Protein AF-A0A8S3XV99-F1 (afdb_monomer_lite)

Foldseek 3Di:
DDDDDDPDDPDDPPDPDPPDPFDDCVVCVVPVQWDHDPDRQWIAGNPVRDIDGPDDWVLVQQVPDVPLVVLLVVLCVVVVHDDDHQFTDDVVPNLSVLVNLVSCVSSVRSSLVSQVVCPPVRHDPVVCVLNVVPNPPVVCPPAGDLSVLVSQLVNVVSVLVVVLVVQQLDPQNFLLCLLVSLVCSLVVLVVCLVVLPSDDNNVVNVVVVPDDPVSVVVVSVVSSVVSVVVNVVSVVPDPNPDDPSPLSNCLQPVVHHRDPVSVQVLCCVQPPPDHQDPLQVVLSVLCVVCVVVADDGRCSSVVSDVVVDDRPSVVVSVVSRRPDRSDCSVVVVLVVLLCCQCDPVDDRDDPVVSVVVSVVVVD

Radius of gyration: 28.08 Å; chains: 1; bounding box: 73×59×82 Å

pLDDT: mean 81.97, std 16.23, range [26.53, 98.25]

Sequence (363 aa):
MEEEEAFTSSATPLKKIRRMCHYNKDWENKYSWITKANVDTRAYCKICRNEFAVAEDLKGEFFHAAKKRQDLKVCFEFYESKFKEVLRHVPTRWLSLFKALDRVLSSWGPLKKYFLELGVNNCSPAIWAIIKDQKDNPTTETNPTYTELYLYFTHNFMASFQEVLLLLENNDTLAFSLHNIMTQFRDTIVKKNYDEHFGMKVRMSMNKKYLSDEETQEFKKLALIAYQRAVAYLEKWFQFENSVFRSFSCLDLERGLPTLDQLIELWTLTRSNDTPPEALYSELAIFSSVYQSLEGKSVDMWCSFFSKESAPNLLKLVQHVCSIPVSNAFVERIFNVMGNIWTNERNRLGLETVKSELCVFLT

Secondary structure (DSSP, 8-state):
-----------PPP----------THHHHH-TTEEE-SSTTEEEETTT--EEESS--HHHHHHS-HHHHHHHHHHHHHTT----PPPPP-TTSTTHHHHHHHHHHHTHHHHHHHHHHH-TTTS-HHHHHHHGGGSS-GGGGSS--HHHHHHHHHHHHHHHHHHHHHHHHSTT--HHHHHHHHHHHHHHHHHHHHTT---HHHHHHHHTT-S-HHHHHHHHHHHHHHHHHHHHHHHHHS-SSS-HHHHHGGG-GGG-PPPHHHHHHHHHHHHTTPPPPTHHHHHHHHHHHHGGG--SSTHHHHHHHHHHS--HHHHHHHHHHHTS-SSTHHHHHHHHHHHHHHSTTS----HHHHHHHHHHHH-

Structure (mmCIF, N/CA/C/O backbone):
data_AF-A0A8S3XV99-F1
#
_entry.id   AF-A0A8S3XV99-F1
#
loop_
_atom_site.group_PDB
_atom_site.id
_atom_site.type_symbol
_atom_site.label_atom_id
_atom_site.label_alt_id
_atom_site.label_comp_id
_atom_site.label_asym_id
_atom_site.label_entity_id
_atom_site.label_seq_id
_atom_site.pdbx_PDB_ins_code
_atom_site.Cartn_x
_atom_site.Cartn_y
_atom_site.Cartn_z
_atom_site.occupancy
_atom_site.B_iso_or_equiv
_atom_site.auth_seq_id
_atom_site.auth_comp_id
_atom_site.auth_asym_id
_atom_site.auth_atom_id
_atom_site.pdbx_PDB_model_num
ATOM 1 N N . MET A 1 1 ? 42.989 -33.209 -6.702 1.00 33.56 1 MET A N 1
ATOM 2 C CA . MET A 1 1 ? 42.866 -34.097 -5.533 1.00 33.56 1 MET A CA 1
ATOM 3 C C . MET A 1 1 ? 43.314 -33.268 -4.347 1.00 33.56 1 MET A C 1
ATOM 5 O O . MET A 1 1 ? 44.462 -33.337 -3.947 1.00 33.56 1 MET A O 1
ATOM 9 N N . GLU A 1 2 ? 42.420 -32.387 -3.922 1.00 26.53 2 GLU A N 1
ATOM 10 C CA . GLU A 1 2 ? 42.515 -31.570 -2.716 1.00 26.53 2 GLU A CA 1
ATOM 11 C C . GLU A 1 2 ? 41.119 -31.662 -2.102 1.00 26.53 2 GLU A C 1
ATOM 13 O O . GLU A 1 2 ? 40.117 -31.529 -2.808 1.00 26.53 2 GLU A O 1
ATOM 18 N N . GLU A 1 3 ? 41.090 -32.086 -0.846 1.00 27.81 3 GLU A N 1
ATOM 19 C CA . GLU A 1 3 ? 39.912 -32.499 -0.095 1.00 27.81 3 GLU A CA 1
ATOM 20 C C . GLU A 1 3 ? 39.098 -31.268 0.327 1.00 27.81 3 GLU A C 1
ATOM 22 O O . GLU A 1 3 ? 39.598 -30.395 1.033 1.00 27.81 3 GLU A O 1
ATOM 27 N N . GLU A 1 4 ? 37.832 -31.201 -0.090 1.00 27.67 4 GLU A N 1
ATOM 28 C CA . GLU A 1 4 ? 36.844 -30.320 0.535 1.00 27.67 4 GLU A CA 1
ATOM 29 C C . GLU A 1 4 ? 36.418 -30.936 1.874 1.00 27.67 4 GLU A C 1
ATOM 31 O O . GLU A 1 4 ? 35.730 -31.960 1.923 1.00 27.67 4 GLU A O 1
ATOM 36 N N . GLU A 1 5 ? 36.827 -30.304 2.974 1.00 28.02 5 GLU A N 1
ATOM 37 C CA . GLU A 1 5 ? 36.322 -30.608 4.310 1.00 28.02 5 GLU A CA 1
ATOM 38 C C . GLU A 1 5 ? 34.813 -30.331 4.381 1.00 28.02 5 GLU A C 1
ATOM 40 O O . GLU A 1 5 ? 34.337 -29.194 4.319 1.00 28.02 5 GLU A O 1
ATOM 45 N N . ALA A 1 6 ? 34.044 -31.406 4.539 1.00 28.41 6 ALA A N 1
ATOM 46 C CA . ALA A 1 6 ? 32.612 -31.365 4.766 1.00 28.41 6 ALA A CA 1
ATOM 47 C C . ALA A 1 6 ? 32.293 -30.674 6.103 1.00 28.41 6 ALA A C 1
ATOM 49 O O . ALA A 1 6 ? 32.513 -31.222 7.184 1.00 28.41 6 ALA A O 1
ATOM 50 N N . PHE A 1 7 ? 31.698 -29.482 6.035 1.00 26.94 7 PHE A N 1
ATOM 51 C CA . PHE A 1 7 ? 31.153 -28.791 7.200 1.00 26.94 7 PHE A CA 1
ATOM 52 C C . PHE A 1 7 ? 29.866 -29.492 7.672 1.00 26.94 7 PHE A C 1
ATOM 54 O O . PHE A 1 7 ? 28.747 -29.133 7.299 1.00 26.94 7 PHE A O 1
ATOM 61 N N . THR A 1 8 ? 30.007 -30.531 8.495 1.00 31.20 8 THR A N 1
ATOM 62 C CA . THR A 1 8 ? 28.882 -31.206 9.152 1.00 31.20 8 THR A CA 1
ATOM 63 C C . THR A 1 8 ? 28.355 -30.354 10.307 1.00 31.20 8 THR A C 1
ATOM 65 O O . THR A 1 8 ? 28.795 -30.485 11.446 1.00 31.20 8 THR A O 1
ATOM 68 N N . SER A 1 9 ? 27.374 -29.492 10.035 1.00 32.91 9 SER A N 1
ATOM 69 C CA . SER A 1 9 ? 26.542 -28.874 11.075 1.00 32.91 9 SER A CA 1
ATOM 70 C C . SER A 1 9 ? 25.168 -29.541 11.088 1.00 32.91 9 SER A C 1
ATOM 72 O O . SER A 1 9 ? 24.242 -29.138 10.388 1.00 32.91 9 SER A O 1
ATOM 74 N N . SER A 1 10 ? 25.025 -30.597 11.892 1.00 34.50 10 SER A N 1
ATOM 75 C CA . SER A 1 10 ? 23.760 -31.304 12.137 1.00 34.50 10 SER A CA 1
ATOM 76 C C . SER A 1 10 ? 22.898 -30.617 13.209 1.00 34.50 10 SER A C 1
ATOM 78 O O . SER A 1 10 ? 22.253 -31.280 14.027 1.00 34.50 10 SER A O 1
ATOM 80 N N . ALA A 1 11 ? 22.893 -29.284 13.260 1.00 36.62 11 ALA A N 1
ATOM 81 C CA . ALA A 1 11 ? 22.068 -28.550 14.210 1.00 36.62 11 ALA A CA 1
ATOM 82 C C . ALA A 1 11 ? 20.653 -28.365 13.642 1.00 36.62 11 ALA A C 1
ATOM 84 O O . ALA A 1 11 ? 20.416 -27.580 12.725 1.00 36.62 11 ALA A O 1
ATOM 85 N N . THR A 1 12 ? 19.693 -29.098 14.211 1.00 34.31 12 THR A N 1
ATOM 86 C CA . THR A 1 12 ? 18.258 -28.905 13.953 1.00 34.31 12 THR A CA 1
ATOM 87 C C . THR A 1 12 ? 17.898 -27.426 14.168 1.00 34.31 12 THR A C 1
ATOM 89 O O . THR A 1 12 ? 18.229 -26.892 15.231 1.00 34.31 12 THR A O 1
ATOM 92 N N . PRO A 1 13 ? 17.187 -26.747 13.246 1.00 34.22 13 PRO A N 1
ATOM 93 C CA . PRO A 1 13 ? 16.705 -25.399 13.506 1.00 34.22 13 PRO A CA 1
ATOM 94 C C . PRO A 1 13 ? 15.767 -25.442 14.713 1.00 34.22 13 PRO A C 1
ATOM 96 O O . PRO A 1 13 ? 14.750 -26.142 14.702 1.00 34.22 13 PRO A O 1
ATOM 99 N N . LEU A 1 14 ? 16.118 -24.713 15.774 1.00 37.78 14 LEU A N 1
ATOM 100 C CA . LEU A 1 14 ? 15.266 -24.554 16.949 1.00 37.78 14 LEU A CA 1
ATOM 101 C C . LEU A 1 14 ? 13.867 -24.125 16.486 1.00 37.78 14 LEU A C 1
ATOM 103 O O . LEU A 1 14 ? 13.728 -23.144 15.749 1.00 37.78 14 LEU A O 1
ATOM 107 N N . LYS A 1 15 ? 12.826 -24.859 16.918 1.00 34.28 15 LYS A N 1
ATOM 108 C CA . LYS A 1 15 ? 11.419 -24.455 16.745 1.00 34.28 15 LYS A CA 1
ATOM 109 C C . LYS A 1 15 ? 11.329 -22.962 17.048 1.00 34.28 15 LYS A C 1
ATOM 111 O O . LYS A 1 15 ? 11.686 -22.557 18.152 1.00 34.28 15 LYS A O 1
ATOM 116 N N . LYS A 1 16 ? 10.846 -22.150 16.098 1.00 35.31 16 LYS A N 1
ATOM 117 C CA . LYS A 1 16 ? 10.556 -20.730 16.344 1.00 35.31 16 LYS A CA 1
ATOM 118 C C . LYS A 1 16 ? 9.609 -20.648 17.540 1.00 35.31 16 LYS A C 1
ATOM 120 O O . LYS A 1 16 ? 8.410 -20.897 17.413 1.00 35.31 16 LYS A O 1
ATOM 125 N N . ILE A 1 17 ? 10.163 -20.326 18.707 1.00 36.28 17 ILE A N 1
ATOM 126 C CA . ILE A 1 17 ? 9.400 -20.060 19.919 1.00 36.28 17 ILE A CA 1
ATOM 127 C C . ILE A 1 17 ? 8.530 -18.852 19.582 1.00 36.28 17 ILE A C 1
ATOM 129 O O . ILE A 1 17 ? 9.037 -17.761 19.309 1.00 36.28 17 ILE A O 1
ATOM 133 N N . ARG A 1 18 ? 7.209 -19.055 19.525 1.00 38.19 18 ARG A N 1
ATOM 134 C CA . ARG A 1 18 ? 6.248 -17.951 19.461 1.00 38.19 18 ARG A CA 1
ATOM 135 C C . ARG A 1 18 ? 6.584 -17.032 20.632 1.00 38.19 18 ARG A C 1
ATOM 137 O O . ARG A 1 18 ? 6.417 -17.445 21.774 1.00 38.19 18 ARG A O 1
ATOM 144 N N . ARG A 1 19 ? 7.052 -15.808 20.363 1.00 40.88 19 ARG A N 1
ATOM 145 C CA . ARG A 1 19 ? 7.155 -14.775 21.401 1.00 40.88 19 ARG A CA 1
ATOM 146 C C . ARG A 1 19 ? 5.739 -14.508 21.900 1.00 40.88 19 ARG A C 1
ATOM 148 O O . ARG A 1 19 ? 4.959 -13.840 21.223 1.00 40.88 19 ARG A O 1
ATOM 155 N N . MET A 1 20 ? 5.379 -15.106 23.028 1.00 42.06 20 MET A N 1
ATOM 156 C CA . MET A 1 20 ? 4.191 -14.704 23.762 1.00 42.06 20 MET A CA 1
ATOM 157 C C . MET A 1 20 ? 4.543 -13.427 24.526 1.00 42.06 20 MET A C 1
ATOM 159 O O . MET A 1 20 ? 5.691 -13.228 24.922 1.00 42.06 20 MET A O 1
ATOM 163 N N . CYS A 1 21 ? 3.583 -12.521 24.689 1.00 52.34 21 CYS A N 1
ATOM 164 C CA . CYS A 1 21 ? 3.749 -11.396 25.601 1.00 52.34 21 CYS A CA 1
ATOM 165 C C . CYS A 1 21 ? 3.750 -11.973 27.020 1.00 52.34 21 CYS A C 1
ATOM 167 O O . CYS A 1 21 ? 2.693 -12.289 27.562 1.00 52.34 21 CYS A O 1
ATOM 169 N N . HIS A 1 22 ? 4.943 -12.208 27.558 1.00 64.88 22 HIS A N 1
ATOM 170 C CA . HIS A 1 22 ? 5.129 -12.710 28.909 1.00 64.88 22 HIS A CA 1
ATOM 171 C C . HIS A 1 22 ? 5.085 -11.552 29.906 1.00 64.88 22 HIS A C 1
ATOM 173 O O . HIS A 1 22 ? 5.454 -10.423 29.580 1.00 64.88 22 HIS A O 1
ATOM 179 N N . TYR A 1 23 ? 4.656 -11.849 31.127 1.00 70.94 23 TYR A N 1
ATOM 180 C CA . TYR A 1 23 ? 4.794 -10.978 32.279 1.00 70.94 23 TYR A CA 1
ATOM 181 C C . TYR A 1 23 ? 6.246 -10.503 32.389 1.00 70.94 23 TYR A C 1
ATOM 183 O O . TYR A 1 23 ? 7.161 -11.319 32.543 1.00 70.94 23 TYR A O 1
ATOM 191 N N . ASN A 1 24 ? 6.462 -9.190 32.288 1.00 75.06 24 ASN A N 1
ATOM 192 C CA . ASN A 1 24 ? 7.787 -8.617 32.459 1.00 75.06 24 ASN A CA 1
ATOM 193 C C . ASN A 1 24 ? 8.083 -8.485 33.960 1.00 75.06 24 ASN A C 1
ATOM 195 O O . ASN A 1 24 ? 7.430 -7.708 34.651 1.00 75.06 24 ASN A O 1
ATOM 199 N N . LYS A 1 25 ? 9.086 -9.218 34.459 1.00 79.50 25 LYS A N 1
ATOM 200 C CA . LYS A 1 25 ? 9.512 -9.143 35.866 1.00 79.50 25 LYS A CA 1
ATOM 201 C C . LYS A 1 25 ? 9.951 -7.740 36.285 1.00 79.50 25 LYS A C 1
ATOM 203 O O . LYS A 1 25 ? 9.764 -7.389 37.444 1.00 79.50 25 LYS A O 1
ATOM 208 N N . ASP A 1 26 ? 10.431 -6.911 35.359 1.00 79.69 26 ASP A N 1
ATOM 209 C CA . ASP A 1 26 ? 10.807 -5.522 35.650 1.00 79.69 26 ASP A CA 1
ATOM 210 C C . ASP A 1 26 ? 9.615 -4.679 36.127 1.00 79.69 26 ASP A C 1
ATOM 212 O O . ASP A 1 26 ? 9.788 -3.632 36.753 1.00 79.69 26 ASP A O 1
ATOM 216 N N . TRP A 1 27 ? 8.383 -5.131 35.875 1.00 77.50 27 TRP A N 1
ATOM 217 C CA . TRP A 1 27 ? 7.184 -4.494 36.407 1.00 77.50 27 TRP A CA 1
ATOM 218 C C . TRP A 1 27 ? 7.081 -4.598 37.920 1.00 77.50 27 TRP A C 1
ATOM 220 O O . TRP A 1 27 ? 6.517 -3.696 38.522 1.00 77.50 27 TRP A O 1
ATOM 230 N N . GLU A 1 28 ? 7.664 -5.619 38.546 1.00 84.25 28 GLU A N 1
ATOM 231 C CA . GLU A 1 28 ? 7.686 -5.731 40.008 1.00 84.25 28 GLU A CA 1
ATOM 232 C C . GLU A 1 28 ? 8.562 -4.641 40.642 1.00 84.25 28 GLU A C 1
ATOM 234 O O . GLU A 1 28 ? 8.256 -4.164 41.733 1.00 84.25 28 GLU A O 1
ATOM 239 N N . ASN A 1 29 ? 9.588 -4.174 39.919 1.00 82.19 29 ASN A N 1
ATOM 240 C CA . ASN A 1 29 ? 10.442 -3.065 40.353 1.00 82.19 29 ASN A CA 1
ATOM 241 C C . ASN A 1 29 ? 9.728 -1.711 40.243 1.00 82.19 29 ASN A C 1
ATOM 243 O O . ASN A 1 29 ? 10.000 -0.795 41.014 1.00 82.19 29 ASN A O 1
ATOM 247 N N . LYS A 1 30 ? 8.816 -1.574 39.274 1.00 79.88 30 LYS A N 1
ATOM 248 C CA . LYS A 1 30 ? 8.085 -0.327 39.002 1.00 79.88 30 LYS A CA 1
ATOM 249 C C . LYS A 1 30 ? 6.732 -0.254 39.720 1.00 79.88 30 LYS A C 1
ATOM 251 O O . LYS A 1 30 ? 6.252 0.837 40.018 1.00 79.88 30 LYS A O 1
ATOM 256 N N . TYR A 1 31 ? 6.119 -1.403 39.996 1.00 75.75 31 TYR A N 1
ATOM 257 C CA . TYR A 1 31 ? 4.771 -1.543 40.536 1.00 75.75 31 TYR A CA 1
ATOM 258 C C . TYR A 1 31 ? 4.748 -2.625 41.624 1.00 75.75 31 TYR A C 1
ATOM 260 O O . TYR A 1 31 ? 4.527 -3.808 41.363 1.00 75.75 31 TYR A O 1
ATOM 268 N N . SER A 1 32 ? 4.923 -2.208 42.880 1.00 84.38 32 SER A N 1
ATOM 269 C CA . SER A 1 32 ? 4.995 -3.109 44.045 1.00 84.38 32 SER A CA 1
ATOM 270 C C . SER A 1 32 ? 3.735 -3.963 44.262 1.00 84.38 32 SER A C 1
ATOM 272 O O . SER A 1 32 ? 3.800 -5.040 44.867 1.00 84.38 32 SER A O 1
ATOM 274 N N . TRP A 1 33 ? 2.594 -3.504 43.743 1.00 80.69 33 TRP A N 1
ATOM 275 C CA . TRP A 1 33 ? 1.281 -4.136 43.854 1.00 80.69 33 TRP A CA 1
ATOM 276 C C . TRP A 1 33 ? 1.035 -5.269 42.850 1.00 80.69 33 TRP A C 1
ATOM 278 O O . TRP A 1 33 ? -0.000 -5.929 42.942 1.00 80.69 33 TRP A O 1
ATOM 288 N N . ILE A 1 34 ? 1.964 -5.531 41.928 1.00 85.62 34 ILE A N 1
ATOM 289 C CA . ILE A 1 34 ? 1.845 -6.593 40.923 1.00 85.62 34 ILE A CA 1
ATOM 290 C C . ILE A 1 34 ? 2.840 -7.718 41.232 1.00 85.62 34 ILE A C 1
ATOM 292 O O . ILE A 1 34 ? 3.916 -7.490 41.788 1.00 85.62 34 ILE A O 1
ATOM 296 N N . THR A 1 35 ? 2.477 -8.952 40.903 1.00 88.38 35 THR A N 1
ATOM 297 C CA . THR A 1 35 ? 3.424 -10.060 40.735 1.00 88.38 35 THR A CA 1
ATOM 298 C C . THR A 1 35 ? 3.004 -10.953 39.575 1.00 88.38 35 THR A C 1
ATOM 300 O O . THR A 1 35 ? 1.895 -10.831 39.058 1.00 88.38 35 THR A O 1
ATOM 303 N N . LYS A 1 36 ? 3.884 -11.840 39.127 1.00 83.88 36 LYS A N 1
ATOM 304 C CA . LYS A 1 36 ? 3.562 -12.830 38.102 1.00 83.88 36 LYS A CA 1
ATOM 305 C C . LYS A 1 36 ? 2.477 -13.803 38.597 1.00 83.88 36 LYS A C 1
ATOM 307 O O . LYS A 1 36 ? 2.571 -14.313 39.709 1.00 83.88 36 LYS A O 1
ATOM 312 N N . ALA A 1 37 ? 1.468 -14.082 37.771 1.00 82.00 37 ALA A N 1
ATOM 313 C CA . ALA A 1 37 ? 0.491 -15.140 38.051 1.00 82.00 37 ALA A CA 1
ATOM 314 C C . ALA A 1 37 ? 1.038 -16.531 37.660 1.00 82.00 37 ALA A C 1
ATOM 316 O O . ALA A 1 37 ? 2.107 -16.644 37.060 1.00 82.00 37 ALA A O 1
ATOM 317 N N . ASN A 1 38 ? 0.286 -17.602 37.942 1.00 74.62 38 ASN A N 1
ATOM 318 C CA . ASN A 1 38 ? 0.694 -18.975 37.595 1.00 74.62 38 ASN A CA 1
ATOM 319 C C . ASN A 1 38 ? 0.912 -19.190 36.086 1.00 74.62 38 ASN A C 1
ATOM 321 O O . ASN A 1 38 ? 1.645 -20.092 35.686 1.00 74.62 38 ASN A O 1
ATOM 325 N N . VAL A 1 39 ? 0.285 -18.363 35.245 1.00 72.62 39 VAL A N 1
ATOM 326 C CA . VAL A 1 39 ? 0.446 -18.392 33.790 1.00 72.62 39 VAL A CA 1
ATOM 327 C C . VAL A 1 39 ? 1.332 -17.232 33.357 1.00 72.62 39 VAL A C 1
ATOM 329 O O . VAL A 1 39 ? 1.061 -16.080 33.690 1.00 72.62 39 VAL A O 1
ATOM 332 N N . ASP A 1 40 ? 2.342 -17.516 32.533 1.00 67.94 40 ASP A N 1
ATOM 333 C CA . ASP A 1 40 ? 3.339 -16.534 32.092 1.00 67.94 40 ASP A CA 1
ATOM 334 C C . ASP A 1 40 ? 2.772 -15.305 31.368 1.00 67.94 40 ASP A C 1
ATOM 336 O O . ASP A 1 40 ? 3.499 -14.340 31.172 1.00 67.94 40 ASP A O 1
ATOM 340 N N . THR A 1 41 ? 1.509 -15.319 30.950 1.00 63.34 41 THR A N 1
ATOM 341 C CA . THR A 1 41 ? 0.826 -14.218 30.251 1.00 63.34 41 THR A CA 1
ATOM 342 C C . THR A 1 41 ? -0.103 -13.408 31.163 1.00 63.34 41 THR A C 1
ATOM 344 O O . THR A 1 41 ? -0.852 -12.556 30.677 1.00 63.34 41 THR A O 1
ATOM 347 N N . ARG A 1 42 ? -0.117 -13.689 32.472 1.00 69.81 42 ARG A N 1
ATOM 348 C CA . ARG A 1 42 ? -1.002 -13.050 33.452 1.00 69.81 42 ARG A CA 1
ATOM 349 C C . ARG A 1 42 ? -0.205 -12.434 34.602 1.00 69.81 42 ARG A C 1
ATOM 351 O O . ARG A 1 42 ? 0.845 -12.925 35.010 1.00 69.81 42 ARG A O 1
ATOM 358 N N . ALA A 1 43 ? -0.733 -11.333 35.106 1.00 77.62 43 ALA A N 1
ATOM 359 C CA . ALA A 1 43 ? -0.276 -10.613 36.276 1.00 77.62 43 ALA A CA 1
ATOM 360 C C . ALA A 1 43 ? -1.282 -10.832 37.413 1.00 77.62 43 ALA A C 1
ATOM 362 O O . ALA A 1 43 ? -2.483 -10.919 37.176 1.00 77.62 43 ALA A O 1
ATOM 363 N N . TYR A 1 44 ? -0.802 -10.916 38.644 1.00 80.94 44 TYR A N 1
ATOM 364 C CA . TYR A 1 44 ? -1.596 -11.022 39.860 1.00 80.94 44 TYR A CA 1
ATOM 365 C C . TYR A 1 44 ? -1.506 -9.707 40.636 1.00 80.94 44 TYR A C 1
ATOM 367 O O . TYR A 1 44 ? -0.414 -9.232 40.956 1.00 80.94 44 TYR A O 1
ATOM 375 N N . CYS A 1 45 ? -2.654 -9.109 40.947 1.00 76.19 45 CYS A N 1
ATOM 376 C CA . CYS A 1 45 ? -2.726 -7.916 41.779 1.00 76.19 45 CYS A CA 1
ATOM 377 C C . CYS A 1 45 ? -2.717 -8.306 43.261 1.00 76.19 45 CYS A C 1
ATOM 379 O O . CYS A 1 45 ? -3.651 -8.938 43.752 1.00 76.19 45 CYS A O 1
ATOM 381 N N . LYS A 1 46 ? -1.701 -7.869 44.008 1.00 82.50 46 LYS A N 1
ATOM 382 C CA . LYS A 1 46 ? -1.579 -8.114 45.455 1.00 82.50 46 LYS A CA 1
ATOM 383 C C . LYS A 1 46 ? -2.629 -7.361 46.279 1.00 82.50 46 LYS A C 1
ATOM 385 O O . LYS A 1 46 ? -2.944 -7.795 47.381 1.00 82.50 46 LYS A O 1
ATOM 390 N N . ILE A 1 47 ? -3.168 -6.259 45.748 1.00 76.62 47 ILE A N 1
ATOM 391 C CA . ILE A 1 47 ? -4.155 -5.415 46.440 1.00 76.62 47 ILE A CA 1
ATOM 392 C C . ILE A 1 47 ? -5.545 -6.051 46.378 1.00 76.62 47 ILE A C 1
ATOM 394 O O . ILE A 1 47 ? -6.156 -6.296 47.413 1.00 76.62 47 ILE A O 1
ATOM 398 N N . CYS A 1 48 ? -6.043 -6.346 45.173 1.00 66.00 48 CYS A N 1
ATOM 399 C CA . CYS A 1 48 ? -7.396 -6.878 44.980 1.00 66.00 48 CYS A CA 1
ATOM 400 C C . CYS A 1 48 ? -7.456 -8.405 44.829 1.00 66.00 48 CYS A C 1
ATOM 402 O O . CYS A 1 48 ? -8.543 -8.949 44.674 1.00 66.00 48 CYS A O 1
ATOM 404 N N . ARG A 1 49 ? -6.306 -9.094 44.887 1.00 77.31 49 ARG A N 1
ATOM 405 C CA . ARG A 1 49 ? -6.173 -10.561 44.797 1.00 77.31 49 ARG A CA 1
ATOM 406 C C . ARG A 1 49 ? -6.747 -11.178 43.514 1.00 77.31 49 ARG A C 1
ATOM 408 O O . ARG A 1 49 ? -7.119 -12.347 43.505 1.00 77.31 49 ARG A O 1
ATOM 415 N N . ASN A 1 50 ? -6.779 -10.405 42.428 1.00 63.66 50 ASN A N 1
ATOM 416 C CA . ASN A 1 50 ? -7.262 -10.849 41.121 1.00 63.66 50 ASN A CA 1
ATOM 417 C C . ASN A 1 50 ? -6.125 -10.989 40.106 1.00 63.66 50 ASN A C 1
ATOM 419 O O . ASN A 1 50 ? -5.181 -10.194 40.085 1.00 63.66 50 ASN A O 1
ATOM 423 N N . GLU A 1 51 ? -6.260 -11.973 39.217 1.00 75.75 51 GLU A N 1
ATOM 424 C CA . GLU A 1 51 ? -5.388 -12.141 38.055 1.00 75.75 51 GLU A CA 1
ATOM 425 C C . GLU A 1 51 ? -5.927 -11.397 36.832 1.00 75.75 51 GLU A C 1
ATOM 427 O O . GLU A 1 51 ? -7.076 -11.592 36.437 1.00 75.75 51 GLU A O 1
ATOM 432 N N . PHE A 1 52 ? -5.070 -10.654 36.141 1.00 54.47 52 PHE A N 1
ATOM 433 C CA . PHE A 1 52 ? -5.394 -9.941 34.908 1.00 54.47 52 PHE A CA 1
ATOM 434 C C . PHE A 1 52 ? -4.382 -10.257 33.803 1.00 54.47 52 PHE A C 1
ATOM 436 O O . PHE A 1 52 ? -3.231 -10.612 34.062 1.00 54.47 52 PHE A O 1
ATOM 443 N N . ALA A 1 53 ? -4.818 -10.200 32.545 1.00 56.88 53 ALA A N 1
ATOM 444 C CA . ALA A 1 53 ? -3.937 -10.467 31.415 1.00 56.88 53 ALA A CA 1
ATOM 445 C C . ALA A 1 53 ? -2.952 -9.306 31.215 1.00 56.88 53 ALA A C 1
ATOM 447 O O . ALA A 1 53 ? -3.320 -8.138 31.285 1.00 56.88 53 ALA A O 1
ATOM 448 N N . VAL A 1 54 ? -1.693 -9.648 30.935 1.00 49.97 54 VAL A N 1
ATOM 449 C CA . VAL A 1 54 ? -0.584 -8.706 30.686 1.00 49.97 54 VAL A CA 1
ATOM 450 C C . VAL A 1 54 ? -0.777 -7.916 29.380 1.00 49.97 54 VAL A C 1
ATOM 452 O O . VAL A 1 54 ? -0.202 -6.847 29.193 1.00 49.97 54 VAL A O 1
ATOM 455 N N . ALA A 1 55 ? -1.633 -8.426 28.497 1.00 47.03 55 ALA A N 1
ATOM 456 C CA . ALA A 1 55 ? -2.210 -7.714 27.373 1.00 47.03 55 ALA A CA 1
ATOM 457 C C . ALA A 1 55 ? -3.649 -8.211 27.200 1.00 47.03 55 ALA A C 1
ATOM 459 O O . ALA A 1 55 ? -3.866 -9.409 27.012 1.00 47.03 55 ALA A O 1
ATOM 460 N N . GLU A 1 56 ? -4.627 -7.314 27.269 1.00 51.00 56 GLU A N 1
ATOM 461 C CA . GLU A 1 56 ? -5.976 -7.618 26.800 1.00 51.00 56 GLU A CA 1
ATOM 462 C C . GLU A 1 56 ? -5.967 -7.503 25.276 1.00 51.00 56 GLU A C 1
ATOM 464 O O . GLU A 1 56 ? -5.976 -6.408 24.716 1.00 51.00 56 GLU A O 1
ATOM 469 N N . ASP A 1 57 ? -5.883 -8.641 24.586 1.00 63.53 57 ASP A N 1
ATOM 470 C CA . ASP A 1 57 ? -6.189 -8.695 23.164 1.00 63.53 57 ASP A CA 1
ATOM 471 C C . ASP A 1 57 ? -7.655 -9.101 22.969 1.00 63.53 57 ASP A C 1
ATOM 473 O O . ASP A 1 57 ? -8.165 -10.022 23.604 1.00 63.53 57 ASP A O 1
ATOM 477 N N . LEU A 1 58 ? -8.360 -8.406 22.070 1.00 69.56 58 LEU A N 1
ATOM 478 C CA . LEU A 1 58 ? -9.785 -8.646 21.802 1.00 69.56 58 LEU A CA 1
ATOM 479 C C . LEU A 1 58 ? -10.074 -10.117 21.454 1.00 69.56 58 LEU A C 1
ATOM 481 O O . LEU A 1 58 ? -11.144 -10.640 21.740 1.00 69.56 58 LEU A O 1
ATOM 485 N N . LYS A 1 59 ? -9.106 -10.808 20.839 1.00 73.00 59 LYS A N 1
ATOM 486 C CA . LYS A 1 59 ? -9.217 -12.241 20.564 1.00 73.00 59 LYS A CA 1
ATOM 487 C C . LYS A 1 59 ? -9.160 -13.084 21.843 1.00 73.00 59 LYS A C 1
ATOM 489 O O . LYS A 1 59 ? -9.901 -14.061 21.934 1.00 73.00 59 LYS A O 1
ATOM 494 N N . GLY A 1 60 ? -8.289 -12.759 22.796 1.00 67.75 60 GLY A N 1
ATOM 495 C CA . GLY A 1 60 ? -8.130 -13.494 24.051 1.00 67.75 60 GLY A CA 1
ATOM 496 C C . GLY A 1 60 ? -9.419 -13.566 24.862 1.00 67.75 60 GLY A C 1
ATOM 497 O O . GLY A 1 60 ? -9.680 -14.602 25.473 1.00 67.75 60 GLY A O 1
ATOM 498 N N . GLU A 1 61 ? -10.267 -12.538 24.759 1.00 74.62 61 GLU A N 1
ATOM 499 C CA . GLU A 1 61 ? -11.600 -12.493 25.373 1.00 74.62 61 GLU A CA 1
ATOM 500 C C . GLU A 1 61 ? -12.497 -13.669 24.946 1.00 74.62 61 GLU A C 1
ATOM 502 O O . GLU A 1 61 ? -13.231 -14.226 25.762 1.00 74.62 61 GLU A O 1
ATOM 507 N N . PHE A 1 62 ? -12.393 -14.106 23.686 1.00 77.69 62 PHE A N 1
ATOM 508 C CA . PHE A 1 62 ? -13.227 -15.175 23.122 1.00 77.69 62 PHE A CA 1
ATOM 509 C C . PHE A 1 62 ? -12.494 -16.510 22.950 1.00 77.69 62 PHE A C 1
ATOM 511 O O . PHE A 1 62 ? -13.133 -17.557 22.853 1.00 77.69 62 PHE A O 1
ATOM 518 N N . PHE A 1 63 ? -11.159 -16.505 22.883 1.00 68.75 63 PHE A N 1
ATOM 519 C CA . PHE A 1 63 ? -10.378 -17.686 22.497 1.00 68.75 63 PHE A CA 1
ATOM 520 C C . PHE A 1 63 ? -10.344 -18.777 23.574 1.00 68.75 63 PHE A C 1
ATOM 522 O O . PHE A 1 63 ? -10.341 -19.959 23.242 1.00 68.75 63 PHE A O 1
ATOM 529 N N . HIS A 1 64 ? -10.352 -18.398 24.854 1.00 65.00 64 HIS A N 1
ATOM 530 C CA . HIS A 1 64 ? -10.280 -19.344 25.976 1.00 65.00 64 HIS A CA 1
ATOM 531 C C . HIS A 1 64 ? -11.612 -19.541 26.711 1.00 65.00 64 HIS A C 1
ATOM 533 O O . HIS A 1 64 ? -11.670 -20.288 27.685 1.00 65.00 64 HIS A O 1
ATOM 539 N N . ALA A 1 65 ? -12.688 -18.896 26.256 1.00 75.50 65 ALA A N 1
ATOM 540 C CA . ALA A 1 65 ? -13.966 -18.877 26.953 1.00 75.50 65 ALA A CA 1
ATOM 541 C C . ALA A 1 65 ? -15.106 -19.303 26.021 1.00 75.50 65 ALA A C 1
ATOM 543 O O . ALA A 1 65 ? -15.739 -18.480 25.359 1.00 75.50 65 ALA A O 1
ATOM 544 N N . ALA A 1 66 ? -15.393 -20.610 25.998 1.00 78.00 66 ALA A N 1
ATOM 545 C CA . ALA A 1 66 ? -16.449 -21.188 25.163 1.00 78.00 66 ALA A CA 1
ATOM 546 C C . ALA A 1 66 ? -17.820 -20.535 25.410 1.00 78.00 66 ALA A C 1
ATOM 548 O O . ALA A 1 66 ? -18.555 -20.283 24.458 1.00 78.00 66 ALA A O 1
ATOM 549 N N . LYS A 1 67 ? -18.119 -20.194 26.671 1.00 84.44 67 LYS A N 1
ATOM 550 C CA . LYS A 1 67 ? -19.344 -19.482 27.050 1.00 84.44 67 LYS A CA 1
ATOM 551 C C . LYS A 1 67 ? -19.416 -18.088 26.416 1.00 84.44 67 LYS A C 1
ATOM 553 O O . LYS A 1 67 ? -20.322 -17.838 25.639 1.00 84.44 67 LYS A O 1
ATOM 558 N N . LYS A 1 68 ? -18.396 -17.245 26.624 1.00 85.94 68 LYS A N 1
ATOM 559 C CA . LYS A 1 68 ? -18.305 -15.890 26.039 1.00 85.94 68 LYS A CA 1
ATOM 560 C C . LYS A 1 68 ? -18.432 -15.894 24.515 1.00 85.94 68 LYS A C 1
ATOM 562 O O . LYS A 1 68 ? -19.064 -15.034 23.914 1.00 85.94 68 LYS A O 1
ATOM 567 N N . ARG A 1 69 ? -17.836 -16.896 23.871 1.00 86.75 69 ARG A N 1
ATOM 568 C CA . ARG A 1 69 ? -17.945 -17.108 22.427 1.00 86.75 69 ARG A CA 1
ATOM 569 C C . ARG A 1 69 ? -19.372 -17.461 21.995 1.00 86.75 69 ARG A C 1
ATOM 571 O O . ARG A 1 69 ? -19.793 -17.027 20.926 1.00 86.75 69 ARG A O 1
ATOM 578 N N . GLN A 1 70 ? -20.085 -18.268 22.776 1.00 86.88 70 GLN A N 1
ATOM 579 C CA . GLN A 1 70 ? -21.482 -18.602 22.506 1.00 86.88 70 GLN A CA 1
ATOM 580 C C . GLN A 1 70 ? -22.387 -17.384 22.717 1.00 86.88 70 GLN A C 1
ATOM 582 O O . GLN A 1 70 ? -23.210 -17.102 21.854 1.00 86.88 70 GLN A O 1
ATOM 587 N N . ASP A 1 71 ? -22.161 -16.612 23.778 1.00 89.44 71 ASP A N 1
ATOM 588 C CA . ASP A 1 71 ? -22.877 -15.359 24.048 1.00 89.44 71 ASP A CA 1
ATOM 589 C C . ASP A 1 71 ? -22.668 -14.344 22.902 1.00 89.44 71 ASP A C 1
ATOM 591 O O . ASP A 1 71 ? -23.612 -13.720 22.418 1.00 89.44 71 ASP A O 1
ATOM 595 N N . LEU A 1 72 ? -21.444 -14.252 22.364 1.00 89.38 72 LEU A N 1
ATOM 596 C CA . LEU A 1 72 ? -21.173 -13.448 21.170 1.00 89.38 72 LEU A CA 1
ATOM 597 C C . LEU A 1 72 ? -21.952 -13.948 19.942 1.00 89.38 72 LEU A C 1
ATOM 599 O O . LEU A 1 72 ? -22.450 -13.132 19.172 1.00 89.38 72 LEU A O 1
ATOM 603 N N . LYS A 1 73 ? -22.078 -15.265 19.728 1.00 91.06 73 LYS A N 1
ATOM 604 C CA . LYS A 1 73 ? -22.865 -15.797 18.599 1.00 91.06 73 LYS A CA 1
ATOM 605 C C . LYS A 1 73 ? -24.336 -15.397 18.684 1.00 91.06 73 LYS A C 1
ATOM 607 O O . LYS A 1 73 ? -24.890 -15.032 17.655 1.00 91.06 73 LYS A O 1
ATOM 612 N N . VAL A 1 74 ? -24.918 -15.381 19.884 1.00 91.69 74 VAL A N 1
ATOM 613 C CA . VAL A 1 74 ? -26.288 -14.882 20.101 1.00 91.69 74 VAL A CA 1
ATOM 614 C C . VAL A 1 74 ? -26.406 -13.419 19.658 1.00 91.69 74 VAL A C 1
ATOM 616 O O . VAL A 1 74 ? -27.374 -1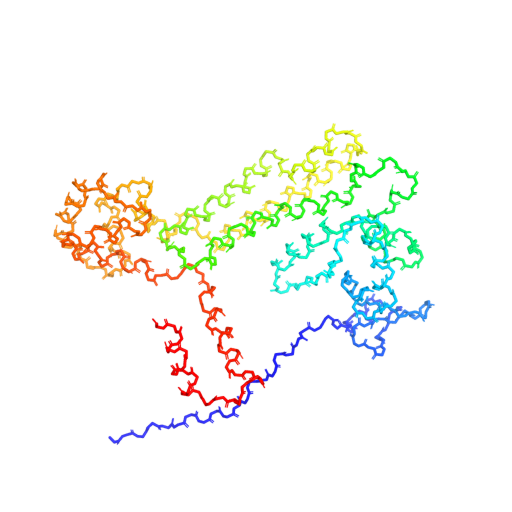3.038 19.005 1.00 91.69 74 VAL A O 1
ATOM 619 N N . CYS A 1 75 ? -25.383 -12.597 19.914 1.00 89.81 75 CYS A N 1
ATOM 620 C CA . CYS A 1 75 ? -25.350 -11.226 19.399 1.00 89.81 75 CYS A CA 1
ATOM 621 C C . CYS A 1 75 ? -25.282 -11.182 17.862 1.00 89.81 75 CYS A C 1
ATOM 623 O O . CYS A 1 75 ? -25.921 -10.335 17.252 1.00 89.81 75 CYS A O 1
ATOM 625 N N . PHE A 1 76 ? -24.535 -12.078 17.211 1.00 90.44 76 PHE A N 1
ATOM 626 C CA . PHE A 1 76 ? -24.510 -12.161 15.743 1.00 90.44 76 PHE A CA 1
ATOM 627 C C . PHE A 1 76 ? -25.860 -12.585 15.152 1.00 90.44 76 PHE A C 1
ATOM 629 O O . PHE A 1 76 ? -26.261 -12.030 14.132 1.00 90.44 76 PHE A O 1
ATOM 636 N N . GLU A 1 77 ? -26.560 -13.520 15.800 1.00 90.94 77 GLU A N 1
ATOM 637 C CA . GLU A 1 77 ? -27.917 -13.936 15.427 1.00 90.94 77 GLU A CA 1
ATOM 638 C C . GLU A 1 77 ? -28.905 -12.768 15.538 1.00 90.94 77 GLU A C 1
ATOM 640 O O . GLU A 1 77 ? -29.690 -12.554 14.620 1.00 90.94 77 GLU A O 1
ATOM 645 N N . PHE A 1 78 ? -28.798 -11.948 16.591 1.00 89.31 78 PHE A N 1
ATOM 646 C CA . PHE A 1 78 ? -29.604 -10.732 16.754 1.00 89.31 78 PHE A CA 1
ATOM 647 C C . PHE A 1 78 ? -29.425 -9.723 15.605 1.00 89.31 78 PHE A C 1
ATOM 649 O O . PHE A 1 78 ? -30.386 -9.084 15.197 1.00 89.31 78 PHE A O 1
ATOM 656 N N . TYR A 1 79 ? -28.208 -9.582 15.070 1.00 87.06 79 TYR A N 1
ATOM 657 C CA . TYR A 1 79 ? -27.914 -8.710 13.921 1.00 87.06 79 TYR A CA 1
ATOM 658 C C . TYR A 1 79 ? -28.072 -9.417 12.562 1.00 87.06 79 TYR A C 1
ATOM 660 O O . TYR A 1 79 ? -27.554 -8.916 11.561 1.00 87.06 79 TYR A O 1
ATOM 668 N N . GLU A 1 80 ? -28.681 -10.609 12.523 1.00 88.38 80 GLU A N 1
ATOM 669 C CA . GLU A 1 80 ? -28.855 -11.431 11.311 1.00 88.38 80 GLU A CA 1
ATOM 670 C C . GLU A 1 80 ? -27.552 -11.599 10.503 1.00 88.38 80 GLU A C 1
ATOM 672 O O . GLU A 1 80 ? -27.520 -11.653 9.273 1.00 88.38 80 GLU A O 1
ATOM 677 N N . SER A 1 81 ? -26.426 -11.652 11.213 1.00 86.50 81 SER A N 1
ATOM 678 C CA . SER A 1 81 ? -25.092 -11.581 10.632 1.00 86.50 81 SER A CA 1
ATOM 679 C C . SER A 1 81 ? -24.369 -12.913 10.780 1.00 86.50 81 SER A C 1
ATOM 681 O O . SER A 1 81 ? -24.356 -13.529 11.844 1.00 86.50 81 SER A O 1
ATOM 683 N N . LYS A 1 82 ? -23.675 -13.356 9.726 1.00 88.75 82 LYS A N 1
ATOM 684 C CA . LYS A 1 82 ? -22.852 -14.573 9.796 1.00 88.75 82 LYS A CA 1
ATOM 685 C C . LYS A 1 82 ? -21.739 -14.400 10.832 1.00 88.75 82 LYS A C 1
ATOM 687 O O . LYS A 1 82 ? -20.936 -13.473 10.715 1.00 88.75 82 LYS A O 1
ATOM 692 N N . PHE A 1 83 ? -21.642 -15.334 11.783 1.00 88.44 83 PHE A N 1
ATOM 693 C CA . PHE A 1 83 ? -20.569 -15.337 12.778 1.00 88.44 83 PHE A CA 1
ATOM 694 C C . PHE A 1 83 ? -19.191 -15.337 12.112 1.00 88.44 83 PHE A C 1
ATOM 696 O O . PHE A 1 83 ? -18.877 -16.186 11.270 1.00 88.44 83 PHE A O 1
ATOM 703 N N . LYS A 1 84 ? -18.348 -14.391 12.527 1.00 86.44 84 LYS A N 1
ATOM 704 C CA . LYS A 1 84 ? -16.954 -14.292 12.102 1.00 86.44 84 LYS A CA 1
ATOM 705 C C . LYS A 1 84 ? -16.056 -14.263 13.328 1.00 86.44 84 LYS A C 1
ATOM 707 O O . LYS A 1 84 ? -16.253 -13.480 14.247 1.00 86.44 84 LYS A O 1
ATOM 712 N N . GLU A 1 85 ? -15.013 -15.078 13.287 1.00 85.81 85 GLU A N 1
ATOM 713 C CA . GLU A 1 85 ? -13.994 -15.123 14.332 1.00 85.81 85 GLU A CA 1
ATOM 714 C C . GLU A 1 85 ? -13.299 -13.781 14.536 1.00 85.81 85 GLU A C 1
ATOM 716 O O . GLU A 1 85 ? -12.908 -13.138 13.561 1.00 85.81 85 GLU A O 1
ATOM 721 N N . VAL A 1 86 ? -13.037 -13.394 15.781 1.00 84.94 86 VAL A N 1
ATOM 722 C CA . VAL A 1 86 ? -12.185 -12.231 16.050 1.00 84.94 86 VAL A CA 1
ATOM 723 C C . VAL A 1 86 ? -10.736 -12.577 15.704 1.00 84.94 86 VAL A C 1
ATOM 725 O O . VAL A 1 86 ? -10.183 -13.596 16.134 1.00 84.94 86 VAL A O 1
ATOM 728 N N . LEU A 1 87 ? -10.102 -11.725 14.901 1.00 83.44 87 LEU A N 1
ATOM 729 C CA . LEU A 1 87 ? -8.717 -11.916 14.485 1.00 83.44 87 LEU A CA 1
ATOM 730 C C . LEU A 1 87 ? -7.752 -11.300 15.501 1.00 83.44 87 LEU A C 1
ATOM 732 O O . LEU A 1 87 ? -8.018 -10.258 16.093 1.00 83.44 87 LEU A O 1
ATOM 736 N N . ARG A 1 88 ? -6.599 -11.954 15.684 1.00 80.62 88 ARG A N 1
ATOM 737 C CA . ARG A 1 88 ? -5.509 -11.427 16.511 1.00 80.62 88 ARG A CA 1
ATOM 738 C C . ARG A 1 88 ? -4.634 -10.519 15.667 1.00 80.62 88 ARG A C 1
ATOM 740 O O . ARG A 1 88 ? -4.154 -10.956 14.621 1.00 80.62 88 ARG A O 1
ATOM 747 N N . HIS A 1 89 ? -4.342 -9.330 16.172 1.00 79.94 89 HIS A N 1
ATOM 748 C CA . HIS A 1 89 ? -3.221 -8.555 15.668 1.00 79.94 89 HIS A CA 1
ATOM 749 C C . HIS A 1 89 ? -1.893 -9.162 16.156 1.00 79.94 89 HIS A C 1
ATOM 751 O O . HIS A 1 89 ? -1.738 -9.507 17.326 1.00 79.94 89 HIS A O 1
ATOM 757 N N . VAL A 1 90 ? -0.930 -9.307 15.250 1.00 74.56 90 VAL A N 1
ATOM 758 C CA . VAL A 1 90 ? 0.442 -9.730 15.531 1.00 74.56 90 VAL A CA 1
ATOM 759 C C . VAL A 1 90 ? 1.344 -8.493 15.448 1.00 74.56 90 VAL A C 1
ATOM 761 O O . VAL A 1 90 ? 1.578 -8.016 14.339 1.00 74.56 90 VAL A O 1
ATOM 764 N N . PRO A 1 91 ? 1.905 -7.996 16.567 1.00 63.72 91 PRO A N 1
ATOM 765 C CA . PRO A 1 91 ? 2.681 -6.749 16.579 1.00 63.72 91 PRO A CA 1
ATOM 766 C C . PRO A 1 91 ? 3.888 -6.744 15.635 1.00 63.72 91 PRO A C 1
ATOM 768 O O . PRO A 1 91 ? 4.205 -5.731 15.025 1.00 63.72 91 PRO A O 1
ATOM 771 N N . THR A 1 92 ? 4.542 -7.898 15.458 1.00 65.69 92 THR A N 1
ATOM 772 C CA . THR A 1 92 ? 5.687 -8.054 14.540 1.00 65.69 92 THR A CA 1
ATOM 773 C C . THR A 1 92 ? 5.289 -8.118 13.067 1.00 65.69 92 THR A C 1
ATOM 775 O O . THR A 1 92 ? 6.149 -8.089 12.194 1.00 65.69 92 THR A O 1
ATOM 778 N N . ARG A 1 93 ? 3.992 -8.222 12.777 1.00 69.06 93 ARG A N 1
ATOM 779 C CA . ARG A 1 93 ? 3.415 -8.162 11.435 1.00 69.06 93 ARG A CA 1
ATOM 780 C C . ARG A 1 93 ? 2.365 -7.075 11.455 1.00 69.06 93 ARG A C 1
ATOM 782 O O . ARG A 1 93 ? 1.171 -7.365 11.512 1.00 69.06 93 ARG A O 1
ATOM 789 N N . TRP A 1 94 ? 2.826 -5.832 11.457 1.00 66.62 94 TRP A N 1
ATOM 790 C CA . TRP A 1 94 ? 1.986 -4.646 11.603 1.00 66.62 94 TRP A CA 1
ATOM 791 C C . TRP A 1 94 ? 0.761 -4.658 10.656 1.00 66.62 94 TRP A C 1
ATOM 793 O O . TRP A 1 94 ? -0.331 -4.293 11.069 1.00 66.62 94 TRP A O 1
ATOM 803 N N . LEU A 1 95 ? 0.876 -5.256 9.464 1.00 69.31 95 LEU A N 1
ATOM 804 C CA . LEU A 1 95 ? -0.214 -5.473 8.492 1.00 69.31 95 LEU A CA 1
ATOM 805 C C . LEU A 1 95 ? -1.365 -6.365 8.945 1.00 69.31 95 LEU A C 1
ATOM 807 O O . LEU A 1 95 ? -2.498 -6.224 8.485 1.00 69.31 95 LEU A O 1
ATOM 811 N N . SER A 1 96 ? -1.121 -7.257 9.899 1.00 82.25 96 SER A N 1
ATOM 812 C CA . SER A 1 96 ? -2.206 -8.009 10.529 1.00 82.25 96 SER A CA 1
ATOM 813 C C . SER A 1 96 ? -3.201 -7.094 11.248 1.00 82.25 96 SER A C 1
ATOM 815 O O . SER A 1 96 ? -4.332 -7.514 11.482 1.00 82.25 96 SER A O 1
ATOM 817 N N . LEU A 1 97 ? -2.807 -5.853 11.576 1.00 84.31 97 LEU A N 1
ATOM 818 C CA . LEU A 1 97 ? -3.692 -4.860 12.173 1.00 84.31 97 LEU A CA 1
ATOM 819 C C . LEU A 1 97 ? -4.828 -4.487 11.225 1.00 84.31 97 LEU A C 1
ATOM 821 O O . LEU A 1 97 ? -5.965 -4.438 11.675 1.00 84.31 97 LEU A O 1
ATOM 825 N N . PHE A 1 98 ? -4.552 -4.292 9.929 1.00 89.62 98 PHE A N 1
ATOM 826 C CA . PHE A 1 98 ? -5.597 -3.960 8.958 1.00 89.62 98 PHE A CA 1
ATOM 827 C C . PHE A 1 98 ? -6.660 -5.058 8.911 1.00 89.62 98 PHE A C 1
ATOM 829 O O . PHE A 1 98 ? -7.829 -4.795 9.171 1.00 89.62 98 PHE A O 1
ATOM 836 N N . LYS A 1 99 ? -6.246 -6.315 8.695 1.00 89.31 99 LYS A N 1
ATOM 837 C CA . LYS A 1 99 ? -7.166 -7.466 8.660 1.00 89.31 99 LYS A CA 1
ATOM 838 C C . LYS A 1 99 ? -7.934 -7.633 9.977 1.00 89.31 99 LYS A C 1
ATOM 840 O O . LYS A 1 99 ? -9.107 -8.000 9.962 1.00 89.31 99 LYS A O 1
ATOM 845 N N . ALA A 1 100 ? -7.289 -7.372 11.117 1.00 88.75 100 ALA A N 1
ATOM 846 C CA . ALA A 1 100 ? -7.945 -7.420 12.419 1.00 88.75 100 ALA A CA 1
ATOM 847 C C . ALA A 1 100 ? -8.989 -6.307 12.585 1.00 88.75 100 ALA A C 1
ATOM 849 O O . ALA A 1 100 ? -10.116 -6.602 12.973 1.00 88.75 100 ALA A O 1
ATOM 850 N N . LEU A 1 101 ? -8.654 -5.061 12.242 1.00 89.25 101 LEU A N 1
ATOM 851 C CA . LEU A 1 101 ? -9.581 -3.930 12.290 1.00 89.25 101 LEU A CA 1
ATOM 852 C C . LEU A 1 101 ? -10.741 -4.105 11.317 1.00 89.25 101 LEU A C 1
ATOM 854 O O . LEU A 1 101 ? -11.880 -3.863 11.689 1.00 89.25 101 LEU A O 1
ATOM 858 N N . ASP A 1 102 ? -10.476 -4.586 10.108 1.00 91.38 102 ASP A N 1
ATOM 859 C CA . ASP A 1 102 ? -11.505 -4.874 9.113 1.00 91.38 102 ASP A CA 1
ATOM 860 C C . ASP A 1 102 ? -12.500 -5.933 9.620 1.00 91.38 102 ASP A C 1
ATOM 862 O O . ASP A 1 102 ? -13.723 -5.781 9.525 1.00 91.38 102 ASP A O 1
ATOM 866 N N . ARG A 1 103 ? -11.997 -6.978 10.292 1.00 91.69 103 ARG A N 1
ATOM 867 C CA . ARG A 1 103 ? -12.844 -7.964 10.977 1.00 91.69 103 ARG A CA 1
ATOM 868 C C . ARG A 1 103 ? -13.673 -7.342 12.099 1.00 91.69 103 ARG A C 1
ATOM 870 O O . ARG A 1 103 ? -14.855 -7.664 12.213 1.00 91.69 103 ARG A O 1
ATOM 877 N N . VAL A 1 104 ? -13.058 -6.502 12.928 1.00 89.19 104 VAL A N 1
ATOM 878 C CA . VAL A 1 104 ? -13.731 -5.831 14.047 1.00 89.19 104 VAL A CA 1
ATOM 879 C C . VAL A 1 104 ? -14.830 -4.913 13.530 1.00 89.19 104 VAL A C 1
ATOM 881 O O . VAL A 1 104 ? -15.967 -5.039 13.967 1.00 89.19 104 VAL A O 1
ATOM 884 N N . LEU A 1 105 ? -14.531 -4.059 12.550 1.00 88.75 105 LEU A N 1
ATOM 885 C CA . LEU A 1 105 ? -15.484 -3.107 11.984 1.00 88.75 105 LEU A CA 1
ATOM 886 C C . LEU A 1 105 ? -16.619 -3.799 11.222 1.00 88.75 105 LEU A C 1
ATOM 888 O O . LEU A 1 105 ? -17.772 -3.395 11.350 1.00 88.75 105 LEU A O 1
ATOM 892 N N . SER A 1 106 ? -16.329 -4.881 10.492 1.00 89.69 106 SER A N 1
ATOM 893 C CA . SER A 1 106 ? -17.366 -5.687 9.824 1.00 89.69 106 SER A CA 1
ATOM 894 C C . SER A 1 106 ? -18.242 -6.495 10.785 1.00 89.69 106 SER A C 1
ATOM 896 O O . SER A 1 106 ? -19.268 -7.022 10.366 1.00 89.69 106 SER A O 1
ATOM 898 N N . SER A 1 107 ? -17.842 -6.603 12.053 1.00 89.81 107 SER A N 1
ATOM 899 C CA . SER A 1 107 ? -18.579 -7.295 13.116 1.00 89.81 107 SER A CA 1
ATOM 900 C C . SER A 1 107 ? -18.929 -6.351 14.271 1.00 89.81 107 SER A C 1
ATOM 902 O O . SER A 1 107 ? -19.194 -6.808 15.383 1.00 89.81 107 SER A O 1
ATOM 904 N N . TRP A 1 108 ? -18.881 -5.034 14.033 1.00 87.44 108 TRP A N 1
ATOM 905 C CA . TRP A 1 108 ? -18.856 -4.057 15.119 1.00 87.44 108 TRP A CA 1
ATOM 906 C C . TRP A 1 108 ? -20.154 -4.031 15.914 1.00 87.44 108 TRP A C 1
ATOM 908 O O . TRP A 1 108 ? -20.090 -4.030 17.134 1.00 87.44 108 TRP A O 1
ATOM 918 N N . GLY A 1 109 ? -21.312 -4.094 15.248 1.00 86.50 109 GLY A N 1
ATOM 919 C CA . GLY A 1 109 ? -22.622 -4.156 15.910 1.00 86.50 109 GLY A CA 1
ATOM 920 C C . GLY A 1 109 ? -22.719 -5.305 16.926 1.00 86.50 109 GLY A C 1
ATOM 921 O O . GLY A 1 109 ? -22.858 -5.035 18.120 1.00 86.50 109 GLY A O 1
ATOM 922 N N . PRO A 1 110 ? -22.550 -6.574 16.499 1.00 89.31 110 PRO A N 1
ATOM 923 C CA . PRO A 1 110 ? -22.548 -7.723 17.405 1.00 89.31 110 PRO A CA 1
ATOM 924 C C . PRO A 1 110 ? -21.532 -7.621 18.547 1.00 89.31 110 PRO A C 1
ATOM 926 O O . PRO A 1 110 ? -21.871 -7.896 19.696 1.00 89.31 110 PRO A O 1
ATOM 929 N N . LEU A 1 111 ? -20.291 -7.214 18.247 1.00 88.88 111 LEU A N 1
ATOM 930 C CA . LEU A 1 111 ? -19.239 -7.066 19.257 1.00 88.88 111 LEU A CA 1
ATOM 931 C C . LEU A 1 111 ? -19.614 -6.007 20.294 1.00 88.88 111 LEU A C 1
ATOM 933 O O . LEU A 1 111 ? -19.492 -6.233 21.494 1.00 88.88 111 LEU A O 1
ATOM 937 N N . LYS A 1 112 ? -20.099 -4.859 19.831 1.00 86.00 112 LYS A N 1
ATOM 938 C CA . LYS A 1 112 ? -20.502 -3.740 20.674 1.00 86.00 112 LYS A CA 1
ATOM 939 C C . LYS A 1 112 ? -21.664 -4.114 21.587 1.00 86.00 112 LYS A C 1
ATOM 941 O O . LYS A 1 112 ? -21.568 -3.866 22.784 1.00 86.00 112 LYS A O 1
ATOM 946 N N . LYS A 1 113 ? -22.701 -4.775 21.058 1.00 87.00 113 LYS A N 1
ATOM 947 C CA . LYS A 1 113 ? -23.816 -5.314 21.854 1.00 87.00 113 LYS A CA 1
ATOM 948 C C . LYS A 1 113 ? -23.311 -6.240 22.960 1.00 87.00 113 LYS A C 1
ATOM 950 O O . LYS A 1 113 ? -23.628 -6.007 24.121 1.00 87.00 113 LYS A O 1
ATOM 955 N N . TYR A 1 114 ? -22.456 -7.204 22.617 1.00 89.88 114 TYR A N 1
ATOM 956 C CA . TYR A 1 114 ? -21.866 -8.126 23.589 1.00 89.88 114 TYR A CA 1
ATOM 957 C C . TYR A 1 114 ? -21.139 -7.387 24.727 1.00 89.88 114 TYR A C 1
ATOM 959 O O . TYR A 1 114 ? -21.392 -7.644 25.902 1.00 89.88 114 TYR A O 1
ATOM 967 N N . PHE A 1 115 ? -20.256 -6.434 24.406 1.00 87.44 115 PHE A N 1
ATOM 968 C CA . PHE A 1 115 ? -19.504 -5.712 25.438 1.00 87.44 115 PHE A CA 1
ATOM 969 C C . PHE A 1 115 ? -20.371 -4.757 26.270 1.00 87.44 115 PHE A C 1
ATOM 971 O O . PHE A 1 115 ? -20.095 -4.566 27.455 1.00 87.44 115 PHE A O 1
ATOM 978 N N . LEU A 1 116 ? -21.431 -4.186 25.689 1.00 86.25 116 LEU A N 1
ATOM 979 C CA . LEU A 1 116 ? -22.415 -3.400 26.435 1.00 86.25 116 LEU A CA 1
ATOM 980 C C . LEU A 1 116 ? -23.199 -4.277 27.423 1.00 86.25 116 LEU A C 1
ATOM 982 O O . LEU A 1 116 ? -23.377 -3.872 28.572 1.00 86.25 116 LEU A O 1
ATOM 986 N N . GLU A 1 117 ? -23.599 -5.483 27.010 1.00 88.06 117 GLU A N 1
ATOM 987 C CA . GLU A 1 117 ? -24.310 -6.461 27.849 1.00 88.06 117 GLU A CA 1
ATOM 988 C C . GLU A 1 117 ? -23.437 -7.014 28.987 1.00 88.06 117 GLU A C 1
ATOM 990 O O . GLU A 1 117 ? -23.943 -7.257 30.083 1.00 88.06 117 GLU A O 1
ATOM 995 N N . LEU A 1 118 ? -22.118 -7.140 28.785 1.00 86.81 118 LEU A N 1
ATOM 996 C CA . LEU A 1 118 ? -21.180 -7.466 29.869 1.00 86.81 118 LEU A CA 1
ATOM 997 C C . LEU A 1 118 ? -21.159 -6.395 30.974 1.00 86.81 118 LEU A C 1
ATOM 999 O O . LEU A 1 118 ? -20.982 -6.718 32.156 1.00 86.81 118 LEU A O 1
ATOM 1003 N N . GLY A 1 119 ? -21.325 -5.128 30.590 1.00 84.19 119 GLY A N 1
ATOM 1004 C CA . GLY A 1 119 ? -21.288 -3.976 31.483 1.00 84.19 119 GLY A CA 1
ATOM 1005 C C . GLY A 1 119 ? -19.885 -3.604 31.985 1.00 84.19 119 GLY A C 1
ATOM 1006 O O . GLY A 1 119 ? -18.917 -4.355 31.857 1.00 84.19 119 GLY A O 1
ATOM 1007 N N . VAL A 1 120 ? -19.788 -2.430 32.621 1.00 83.56 120 VAL A N 1
ATOM 1008 C CA . VAL A 1 120 ? -18.524 -1.824 33.095 1.00 83.56 120 VAL A CA 1
ATOM 1009 C C . VAL A 1 120 ? -17.694 -2.727 34.010 1.00 83.56 120 VAL A C 1
ATOM 1011 O O . VAL A 1 120 ? -16.472 -2.664 33.986 1.00 83.56 120 VAL A O 1
ATOM 1014 N N . ASN A 1 121 ? -18.347 -3.581 34.799 1.00 81.75 121 ASN A N 1
ATOM 1015 C CA . ASN A 1 121 ? -17.669 -4.414 35.793 1.00 81.75 121 ASN A CA 1
ATOM 1016 C C . ASN A 1 121 ? -17.003 -5.655 35.184 1.00 81.75 121 ASN A C 1
ATOM 1018 O O . ASN A 1 121 ? -16.067 -6.185 35.776 1.00 81.75 121 ASN A O 1
ATOM 1022 N N . ASN A 1 122 ? -17.487 -6.128 34.031 1.00 81.75 122 ASN A N 1
ATOM 1023 C CA . ASN A 1 122 ? -16.999 -7.358 33.397 1.00 81.75 122 ASN A CA 1
ATOM 1024 C C . ASN A 1 122 ? -16.309 -7.107 32.050 1.00 81.75 122 ASN A C 1
ATOM 1026 O O . ASN A 1 122 ? -15.707 -8.023 31.492 1.00 81.75 122 ASN A O 1
ATOM 1030 N N . CYS A 1 123 ? -16.408 -5.890 31.518 1.00 81.44 123 CYS A N 1
ATOM 1031 C CA . CYS A 1 123 ? -15.705 -5.466 30.320 1.00 81.44 123 CYS A CA 1
ATOM 1032 C C . CYS A 1 123 ? -14.315 -4.919 30.679 1.00 81.44 123 CYS A C 1
ATOM 1034 O O . CYS A 1 123 ? -14.154 -4.194 31.659 1.00 81.44 123 CYS A O 1
ATOM 1036 N N . SER A 1 124 ? -13.323 -5.211 29.834 1.00 80.00 124 SER A N 1
ATOM 1037 C CA . SER A 1 124 ? -12.020 -4.532 29.847 1.00 80.00 124 SER A CA 1
ATOM 1038 C C . SER A 1 124 ? -12.210 -3.010 29.953 1.00 80.00 124 SER A C 1
ATOM 1040 O O . SER A 1 124 ? -12.984 -2.463 29.159 1.00 80.00 124 SER A O 1
ATOM 1042 N N . PRO A 1 125 ? -11.488 -2.297 30.842 1.00 77.56 125 PRO A N 1
ATOM 1043 C CA . PRO A 1 125 ? -11.563 -0.838 30.928 1.00 77.56 125 PRO A CA 1
ATOM 1044 C C . PRO A 1 125 ? -11.223 -0.143 29.607 1.00 77.56 125 PRO A C 1
ATOM 1046 O O . PRO A 1 125 ? -11.824 0.877 29.275 1.00 77.56 125 PRO A O 1
ATOM 1049 N N . ALA A 1 126 ? -10.292 -0.710 28.833 1.00 76.25 126 ALA A N 1
ATOM 1050 C CA . ALA A 1 126 ? -9.899 -0.173 27.536 1.00 76.25 126 ALA A CA 1
ATOM 1051 C C . ALA A 1 126 ? -11.026 -0.309 26.504 1.00 76.25 126 ALA A C 1
ATOM 1053 O O . ALA A 1 126 ? -11.316 0.645 25.790 1.00 76.25 126 ALA A O 1
ATOM 1054 N N . ILE A 1 127 ? -11.697 -1.466 26.450 1.00 79.69 127 ILE A N 1
ATOM 1055 C CA . ILE A 1 127 ? -12.847 -1.677 25.555 1.00 79.69 127 ILE A CA 1
ATOM 1056 C C . ILE A 1 127 ? -14.044 -0.843 26.022 1.00 79.69 127 ILE A C 1
ATOM 1058 O O . ILE A 1 127 ? -14.701 -0.197 25.209 1.00 79.69 127 ILE A O 1
ATOM 1062 N N . TRP A 1 128 ? -14.295 -0.801 27.333 1.00 82.19 128 TRP A N 1
ATOM 1063 C CA . TRP A 1 128 ? -15.385 -0.027 27.916 1.00 82.19 128 TRP A CA 1
ATOM 1064 C C . TRP A 1 128 ? -15.232 1.462 27.607 1.00 82.19 128 TRP A C 1
ATOM 1066 O O . TRP A 1 128 ? -16.202 2.101 27.219 1.00 82.19 128 TRP A O 1
ATOM 1076 N N . ALA A 1 129 ? -14.013 2.007 27.676 1.00 77.25 129 ALA A N 1
ATOM 1077 C CA . ALA A 1 129 ? -13.740 3.394 27.305 1.00 77.25 129 ALA A CA 1
ATOM 1078 C C . ALA A 1 129 ? -14.155 3.738 25.863 1.00 77.25 129 ALA A C 1
ATOM 1080 O O . ALA A 1 129 ? -14.496 4.887 25.611 1.00 77.25 129 ALA A O 1
ATOM 1081 N N . ILE A 1 130 ? -14.171 2.761 24.946 1.00 78.38 130 ILE A N 1
ATOM 1082 C CA . ILE A 1 130 ? -14.579 2.957 23.545 1.00 78.38 130 ILE A CA 1
ATOM 1083 C C . ILE A 1 130 ? -16.108 3.034 23.404 1.00 78.38 130 ILE A C 1
ATOM 1085 O O . ILE A 1 130 ? -16.617 3.796 22.578 1.00 78.38 130 ILE A O 1
ATOM 1089 N N . ILE A 1 131 ? -16.839 2.231 24.187 1.00 79.06 131 ILE A N 1
ATOM 1090 C CA . ILE A 1 131 ? -18.283 1.987 24.007 1.00 79.06 131 ILE A CA 1
ATOM 1091 C C . ILE A 1 131 ? -19.174 2.651 25.067 1.00 79.06 131 ILE A C 1
ATOM 1093 O O . ILE A 1 131 ? -20.385 2.731 24.867 1.00 79.06 131 ILE A O 1
ATOM 1097 N N . LYS A 1 132 ? -18.605 3.114 26.191 1.00 74.94 132 LYS A N 1
ATOM 1098 C CA . LYS A 1 132 ? -19.345 3.593 27.375 1.00 74.94 132 LYS A CA 1
ATOM 1099 C C . LYS A 1 132 ? -20.335 4.716 27.067 1.00 74.94 132 LYS A C 1
ATOM 1101 O O . LYS A 1 132 ? -21.424 4.719 27.629 1.00 74.94 132 LYS A O 1
ATOM 1106 N N . ASP A 1 133 ? -19.990 5.610 26.142 1.00 67.94 133 ASP A N 1
ATOM 1107 C CA . ASP A 1 133 ? -20.781 6.808 25.835 1.00 67.94 133 ASP A CA 1
ATOM 1108 C C . ASP A 1 133 ? -22.080 6.474 25.076 1.00 67.94 133 ASP A C 1
ATOM 1110 O O . ASP A 1 133 ? -22.902 7.347 24.818 1.00 67.94 133 ASP A O 1
ATOM 1114 N N . GLN A 1 134 ? -22.287 5.201 24.720 1.00 64.62 134 GLN A N 1
ATOM 1115 C CA . GLN A 1 134 ? -23.471 4.729 23.999 1.00 64.62 134 GLN A CA 1
ATOM 1116 C C . GLN A 1 134 ? -24.494 4.008 24.879 1.00 64.62 134 GLN A C 1
ATOM 1118 O O . GLN A 1 134 ? -25.556 3.630 24.392 1.00 64.62 134 GLN A O 1
ATOM 1123 N N . LYS A 1 135 ? -24.201 3.816 26.170 1.00 56.47 135 LYS A N 1
ATOM 1124 C CA . LYS A 1 135 ? -25.104 3.113 27.090 1.00 56.47 135 LYS A CA 1
ATOM 1125 C C . LYS A 1 135 ? -26.410 3.881 27.344 1.00 56.47 135 LYS A C 1
ATOM 1127 O O . LYS A 1 135 ? -27.451 3.255 27.505 1.00 56.47 135 LYS A O 1
ATOM 1132 N N . ASP A 1 136 ? -26.349 5.214 27.327 1.00 49.09 136 ASP A N 1
ATOM 1133 C CA . ASP A 1 136 ? -27.443 6.090 27.771 1.00 49.09 136 ASP A CA 1
ATOM 1134 C C . ASP A 1 136 ? -28.156 6.834 26.625 1.00 49.09 136 ASP A C 1
ATOM 1136 O O . ASP A 1 136 ? -29.047 7.644 26.875 1.00 49.09 136 ASP A O 1
ATOM 1140 N N . ASN A 1 137 ? -27.795 6.579 25.359 1.00 46.94 137 ASN A N 1
ATOM 1141 C CA . ASN A 1 137 ? -28.364 7.309 24.222 1.00 46.94 137 ASN A CA 1
ATOM 1142 C C . ASN A 1 137 ? -28.721 6.374 23.046 1.00 46.94 137 ASN A C 1
ATOM 1144 O O . ASN A 1 137 ? -27.905 6.178 22.143 1.00 46.94 137 ASN A O 1
ATOM 1148 N N . PRO A 1 138 ? -29.938 5.796 23.012 1.00 42.53 138 PRO A N 1
ATOM 1149 C CA . PRO A 1 138 ? -30.371 4.840 21.981 1.00 42.53 138 PRO A CA 1
ATOM 1150 C C . PRO A 1 138 ? -30.480 5.429 20.559 1.00 42.53 138 PRO A C 1
ATOM 1152 O O . PRO A 1 138 ? -30.735 4.699 19.609 1.00 42.53 138 PRO A O 1
ATOM 1155 N N . THR A 1 139 ? -30.232 6.730 20.369 1.00 43.97 139 THR A N 1
ATOM 1156 C CA . THR A 1 139 ? -30.122 7.363 19.037 1.00 43.97 139 THR A CA 1
ATOM 1157 C C . THR A 1 139 ? -28.783 7.075 18.324 1.00 43.97 139 THR A C 1
ATOM 1159 O O . THR A 1 139 ? -28.595 7.443 17.162 1.00 43.97 139 THR A O 1
ATOM 1162 N N . THR A 1 140 ? -27.846 6.394 18.996 1.00 48.69 140 THR A N 1
ATOM 1163 C CA . THR A 1 140 ? -26.449 6.189 18.568 1.00 48.69 140 THR A CA 1
ATOM 1164 C C . THR A 1 140 ? -26.192 5.025 17.608 1.00 48.69 140 THR A C 1
ATOM 1166 O O . THR A 1 140 ? -25.054 4.871 17.163 1.00 48.69 140 THR A O 1
ATOM 1169 N N . GLU A 1 141 ? -27.207 4.270 17.168 1.00 52.22 141 GLU A N 1
ATOM 1170 C CA . GLU A 1 141 ? -27.002 3.278 16.093 1.00 52.22 141 GLU A CA 1
ATOM 1171 C C . GLU A 1 141 ? -26.427 3.907 14.808 1.00 52.22 141 GLU A C 1
ATOM 1173 O O . GLU A 1 141 ? -25.761 3.231 14.026 1.00 52.22 141 GLU A O 1
ATOM 1178 N N . THR A 1 142 ? -26.615 5.218 14.610 1.00 59.09 142 THR A N 1
ATOM 1179 C CA . THR A 1 142 ? -26.181 5.929 13.396 1.00 59.09 142 THR A CA 1
ATOM 1180 C C . THR A 1 142 ? -24.928 6.800 13.542 1.00 59.09 142 THR A C 1
ATOM 1182 O O . THR A 1 142 ? -24.348 7.166 12.515 1.00 59.09 142 THR A O 1
ATOM 1185 N N . ASN A 1 143 ? -24.478 7.136 14.760 1.00 72.94 143 ASN A N 1
ATOM 1186 C CA . ASN A 1 143 ? -23.352 8.058 14.974 1.00 72.94 143 ASN A CA 1
ATOM 1187 C C . ASN A 1 143 ? -22.252 7.422 15.844 1.00 72.94 143 ASN A C 1
ATOM 1189 O O . ASN A 1 143 ? -22.549 6.903 16.924 1.00 72.94 143 ASN A O 1
ATOM 1193 N N . PRO A 1 144 ? -20.982 7.460 15.402 1.00 77.31 144 PRO A N 1
ATOM 1194 C CA . PRO A 1 144 ? -19.893 6.825 16.130 1.00 77.31 144 PRO A CA 1
ATOM 1195 C C . PRO A 1 144 ? -19.434 7.650 17.337 1.00 77.31 144 PRO A C 1
ATOM 1197 O O . PRO A 1 144 ? -19.462 8.875 17.280 1.00 77.31 144 PRO A O 1
ATOM 1200 N N . THR A 1 145 ? -18.962 7.012 18.412 1.00 79.25 145 THR A N 1
ATOM 1201 C CA . THR A 1 145 ? -18.336 7.725 19.548 1.00 79.25 145 THR A CA 1
ATOM 1202 C C . THR A 1 145 ? -17.041 8.431 19.139 1.00 79.25 145 THR A C 1
ATOM 1204 O O . THR A 1 145 ? -16.438 8.112 18.109 1.00 79.25 145 THR A O 1
ATOM 1207 N N . TYR A 1 146 ? -16.570 9.366 19.974 1.00 82.00 146 TYR A N 1
ATOM 1208 C CA . TYR A 1 146 ? -15.252 9.989 19.816 1.00 82.00 146 TYR A CA 1
ATOM 1209 C C . TYR A 1 146 ? -14.144 8.938 19.653 1.00 82.00 146 TYR A C 1
ATOM 1211 O O . TYR A 1 146 ? -13.334 8.998 18.730 1.00 82.00 146 TYR A O 1
ATOM 1219 N N . THR A 1 147 ? -14.143 7.912 20.504 1.00 81.56 147 THR A N 1
ATOM 1220 C CA . THR A 1 147 ? -13.129 6.856 20.452 1.00 81.56 147 THR A CA 1
ATOM 1221 C C . THR A 1 147 ? -13.305 5.930 19.244 1.00 81.56 147 THR A C 1
ATOM 1223 O O . THR A 1 147 ? -12.316 5.489 18.658 1.00 81.56 147 THR A O 1
ATOM 1226 N N . GLU A 1 148 ? -14.541 5.673 18.804 1.00 83.50 148 GLU A N 1
ATOM 1227 C CA . GLU A 1 148 ? -14.812 4.918 17.575 1.00 83.50 148 GLU A CA 1
ATOM 1228 C C . GLU A 1 148 ? -14.265 5.614 16.323 1.00 83.50 148 GLU A C 1
ATOM 1230 O O . GLU A 1 148 ? -13.861 4.932 15.377 1.00 83.50 148 GLU A O 1
ATOM 1235 N N . LEU A 1 149 ? -14.167 6.949 16.308 1.00 87.38 149 LEU A N 1
ATOM 1236 C CA . LEU A 1 149 ? -13.526 7.654 15.197 1.00 87.38 149 LEU A CA 1
ATOM 1237 C C . LEU A 1 149 ? -12.074 7.232 14.986 1.00 87.38 149 LEU A C 1
ATOM 1239 O O . LEU A 1 149 ? -11.648 7.122 13.836 1.00 87.38 149 LEU A O 1
ATOM 1243 N N . TYR A 1 150 ? -11.323 6.938 16.051 1.00 89.44 150 TYR A N 1
ATOM 1244 C CA . TYR A 1 150 ? -9.954 6.439 15.916 1.00 89.44 150 TYR A CA 1
ATOM 1245 C C . TYR A 1 150 ? -9.908 5.050 15.282 1.00 89.44 150 TYR A C 1
ATOM 1247 O O . TYR A 1 150 ? -8.969 4.763 14.541 1.00 89.44 150 TYR A O 1
ATOM 1255 N N . LEU A 1 151 ? -10.917 4.201 15.499 1.00 88.38 151 LEU A N 1
ATOM 1256 C CA . LEU A 1 151 ? -11.010 2.909 14.813 1.00 88.38 151 LEU A CA 1
ATOM 1257 C C . LEU A 1 151 ? -11.238 3.107 13.311 1.00 88.38 151 LEU A C 1
ATOM 1259 O O . LEU A 1 151 ? -10.532 2.504 12.501 1.00 88.38 151 LEU A O 1
ATOM 1263 N N . TYR A 1 152 ? -12.172 3.987 12.935 1.00 91.44 152 TYR A N 1
ATOM 1264 C CA . TYR A 1 152 ? -12.446 4.294 11.528 1.00 91.44 152 TYR A CA 1
ATOM 1265 C C . TYR A 1 152 ? -11.265 4.960 10.828 1.00 91.44 152 TYR A C 1
ATOM 1267 O O . TYR A 1 152 ? -10.926 4.581 9.706 1.00 91.44 152 TYR A O 1
ATOM 1275 N N . PHE A 1 153 ? -10.613 5.915 11.491 1.00 94.44 153 PHE A N 1
ATOM 1276 C CA . PHE A 1 153 ? -9.400 6.539 10.980 1.00 94.44 153 PHE A CA 1
ATOM 1277 C C . PHE A 1 153 ? -8.286 5.518 10.802 1.00 94.44 153 PHE A C 1
ATOM 1279 O O . PHE A 1 153 ? -7.701 5.456 9.727 1.00 94.44 153 PHE A O 1
ATOM 1286 N N . THR A 1 154 ? -8.019 4.690 11.817 1.00 92.88 154 THR A N 1
ATOM 1287 C CA . THR A 1 154 ? -6.939 3.699 11.750 1.00 92.88 154 THR A CA 1
ATOM 1288 C C . THR A 1 154 ? -7.193 2.695 10.629 1.00 92.88 154 THR A C 1
ATOM 1290 O O . THR A 1 154 ? -6.269 2.359 9.897 1.00 92.88 154 THR A O 1
ATOM 1293 N N . HIS A 1 155 ? -8.437 2.246 10.437 1.00 92.50 155 HIS A N 1
ATOM 1294 C CA . HIS A 1 155 ? -8.794 1.375 9.313 1.00 92.50 155 HIS A CA 1
ATOM 1295 C C . HIS A 1 155 ? -8.538 2.049 7.959 1.00 92.50 155 HIS A C 1
ATOM 1297 O O . HIS A 1 155 ? -7.829 1.476 7.138 1.00 92.50 155 HIS A O 1
ATOM 1303 N N . ASN A 1 156 ? -9.008 3.284 7.757 1.00 94.19 156 ASN A N 1
ATOM 1304 C CA . ASN A 1 156 ? -8.785 4.043 6.518 1.00 94.19 156 ASN A CA 1
ATOM 1305 C C . ASN A 1 156 ? -7.298 4.367 6.262 1.00 94.19 156 ASN A C 1
ATOM 1307 O O . ASN A 1 156 ? -6.804 4.282 5.137 1.00 94.19 156 ASN A O 1
ATOM 1311 N N . PHE A 1 157 ? -6.564 4.730 7.312 1.00 94.88 157 PHE A N 1
ATOM 1312 C CA . PHE A 1 157 ? -5.124 4.962 7.266 1.00 94.88 157 PH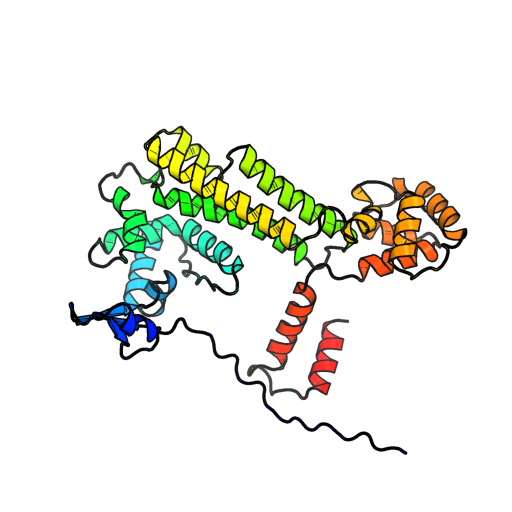E A CA 1
ATOM 1313 C C . PHE A 1 157 ? -4.397 3.691 6.819 1.00 94.88 157 PHE A C 1
ATOM 1315 O O . PHE A 1 157 ? -3.671 3.712 5.828 1.00 94.88 157 PHE A O 1
ATOM 1322 N N . MET A 1 158 ? -4.666 2.568 7.489 1.00 92.50 158 MET A N 1
ATOM 1323 C CA . MET A 1 158 ? -4.058 1.273 7.183 1.00 92.50 158 MET A CA 1
ATOM 1324 C C . MET A 1 158 ? -4.474 0.731 5.809 1.00 92.50 158 MET A C 1
ATOM 1326 O O . MET A 1 158 ? -3.665 0.061 5.171 1.00 92.50 158 MET A O 1
ATOM 1330 N N . ALA A 1 159 ? -5.682 1.043 5.327 1.00 93.19 159 ALA A N 1
ATOM 1331 C CA . ALA A 1 159 ? -6.131 0.682 3.980 1.00 93.19 159 ALA A CA 1
ATOM 1332 C C . ALA A 1 159 ? -5.187 1.237 2.905 1.00 93.19 159 ALA A C 1
ATOM 1334 O O . ALA A 1 159 ? -4.803 0.508 1.997 1.00 93.19 159 ALA A O 1
ATOM 1335 N N . SER A 1 160 ? -4.713 2.477 3.083 1.00 93.50 160 SER A N 1
ATOM 1336 C CA . SER A 1 160 ? -3.770 3.120 2.152 1.00 93.50 160 SER A CA 1
ATOM 1337 C C . SER A 1 160 ? -2.469 2.324 2.006 1.00 93.50 160 SER A C 1
ATOM 1339 O O . SER A 1 160 ? -1.908 2.234 0.921 1.00 93.50 160 SER A O 1
ATOM 1341 N N . PHE A 1 161 ? -1.987 1.723 3.098 1.00 93.12 161 PHE A N 1
ATOM 1342 C CA . PHE A 1 161 ? -0.817 0.850 3.049 1.00 93.12 161 PHE A CA 1
ATOM 1343 C C . PHE A 1 161 ? -1.160 -0.515 2.455 1.00 93.12 161 PHE A C 1
ATOM 1345 O O . PHE A 1 161 ? -0.390 -1.047 1.660 1.00 93.12 161 PHE A O 1
ATOM 1352 N N . GLN A 1 162 ? -2.298 -1.093 2.849 1.00 92.19 162 GLN A N 1
ATOM 1353 C CA . GLN A 1 162 ? -2.721 -2.410 2.384 1.00 92.19 162 GLN A CA 1
ATOM 1354 C C . GLN A 1 162 ? -2.881 -2.448 0.860 1.00 92.19 162 GLN A C 1
ATOM 1356 O O . GLN A 1 162 ? -2.469 -3.429 0.248 1.00 92.19 162 GLN A O 1
ATOM 1361 N N . GLU A 1 163 ? -3.447 -1.404 0.255 1.00 92.69 163 GLU A N 1
ATOM 1362 C CA . GLU A 1 163 ? -3.592 -1.276 -1.201 1.00 92.69 163 GLU A CA 1
ATOM 1363 C C . GLU A 1 163 ? -2.234 -1.364 -1.906 1.00 92.69 163 GLU A C 1
ATOM 1365 O O . GLU A 1 163 ? -2.046 -2.184 -2.802 1.00 92.69 163 GLU A O 1
ATOM 1370 N N . VAL A 1 164 ? -1.256 -0.587 -1.441 1.00 94.25 164 VAL A N 1
ATOM 1371 C CA . VAL A 1 164 ? 0.094 -0.555 -2.022 1.00 94.25 164 VAL A CA 1
ATOM 1372 C C . VAL A 1 164 ? 0.829 -1.868 -1.805 1.00 94.25 164 VAL A C 1
ATOM 1374 O O . VAL A 1 164 ? 1.510 -2.352 -2.699 1.00 94.25 164 VAL A O 1
ATOM 1377 N N . LEU A 1 165 ? 0.663 -2.496 -0.646 1.00 90.31 165 LEU A N 1
ATOM 1378 C CA . LEU A 1 165 ? 1.288 -3.786 -0.377 1.00 90.31 165 LEU A CA 1
ATOM 1379 C C . LEU A 1 165 ? 0.743 -4.893 -1.261 1.00 90.31 165 LEU A C 1
ATOM 1381 O O . LEU A 1 165 ? 1.530 -5.677 -1.769 1.00 90.31 165 LEU A O 1
ATOM 1385 N N . LEU A 1 166 ? -0.569 -4.933 -1.500 1.00 90.44 166 LEU A N 1
ATOM 1386 C CA . LEU A 1 166 ? -1.145 -5.898 -2.436 1.00 90.44 166 LEU A CA 1
ATOM 1387 C C . LEU A 1 166 ? -0.600 -5.703 -3.854 1.00 90.44 166 LEU A C 1
ATOM 1389 O O . LEU A 1 166 ? -0.364 -6.692 -4.542 1.00 90.44 166 LEU A O 1
ATOM 1393 N N . LEU A 1 167 ? -0.351 -4.455 -4.268 1.00 91.69 167 LEU A N 1
ATOM 1394 C CA . LEU A 1 167 ? 0.334 -4.176 -5.530 1.00 91.69 167 LEU A CA 1
ATOM 1395 C C . LEU A 1 167 ? 1.771 -4.712 -5.503 1.00 91.69 167 LEU A C 1
ATOM 1397 O O . LEU A 1 167 ? 2.159 -5.444 -6.402 1.00 91.69 167 LEU A O 1
ATOM 1401 N N . LEU A 1 168 ? 2.559 -4.420 -4.469 1.00 91.50 168 LEU A N 1
ATOM 1402 C CA . LEU A 1 168 ? 3.963 -4.853 -4.385 1.00 91.50 168 LEU A CA 1
ATOM 1403 C C . LEU A 1 168 ? 4.147 -6.368 -4.172 1.00 91.50 168 LEU A C 1
ATOM 1405 O O . LEU A 1 168 ? 5.196 -6.917 -4.511 1.00 91.50 168 LEU A O 1
ATOM 1409 N N . GLU A 1 169 ? 3.161 -7.047 -3.589 1.00 88.25 169 GLU A N 1
ATOM 1410 C CA . GLU A 1 169 ? 3.147 -8.503 -3.382 1.00 88.25 169 GLU A CA 1
ATOM 1411 C C . GLU A 1 169 ? 2.629 -9.274 -4.611 1.00 88.25 169 GLU A C 1
ATOM 1413 O O . GLU A 1 169 ? 2.765 -10.506 -4.672 1.00 88.25 169 GLU A O 1
ATOM 1418 N N . ASN A 1 170 ? 2.045 -8.568 -5.587 1.00 87.12 170 ASN A N 1
ATOM 1419 C CA . ASN A 1 170 ? 1.586 -9.165 -6.834 1.00 87.12 170 ASN A CA 1
ATOM 1420 C C . ASN A 1 170 ? 2.766 -9.797 -7.598 1.00 87.12 170 ASN A C 1
ATOM 1422 O O . ASN A 1 170 ? 3.889 -9.298 -7.564 1.00 87.12 170 ASN A O 1
ATOM 1426 N N . ASN A 1 171 ? 2.504 -10.916 -8.274 1.00 82.75 171 ASN A N 1
ATOM 1427 C CA . ASN A 1 171 ? 3.478 -11.622 -9.108 1.00 82.75 171 ASN A CA 1
ATOM 1428 C C . ASN A 1 171 ? 3.959 -10.776 -10.286 1.00 82.75 171 ASN A C 1
ATOM 1430 O O . ASN A 1 171 ? 5.105 -10.916 -10.696 1.00 82.75 171 ASN A O 1
ATOM 1434 N N . ASP A 1 172 ? 3.088 -9.904 -10.787 1.00 85.69 172 ASP A N 1
ATOM 1435 C CA . ASP A 1 172 ? 3.293 -9.214 -12.060 1.00 85.69 172 ASP A CA 1
ATOM 1436 C C . ASP A 1 172 ? 3.846 -7.791 -11.882 1.00 85.69 172 ASP A C 1
ATOM 1438 O O . ASP A 1 172 ? 3.971 -7.042 -12.848 1.00 85.69 172 ASP A O 1
ATOM 1442 N N . THR A 1 173 ? 4.157 -7.374 -10.649 1.00 90.75 173 THR A N 1
ATOM 1443 C CA . THR A 1 173 ? 4.667 -6.021 -10.397 1.00 90.75 173 THR A CA 1
ATOM 1444 C C . THR A 1 173 ? 6.146 -5.932 -10.733 1.00 90.75 173 THR A C 1
ATOM 1446 O O . THR A 1 173 ? 6.989 -6.584 -10.116 1.00 90.75 173 THR A O 1
ATOM 1449 N N . LEU A 1 174 ? 6.460 -5.065 -11.693 1.00 92.50 174 LEU A N 1
ATOM 1450 C CA . LEU A 1 174 ? 7.791 -4.936 -12.275 1.00 92.50 174 LEU A CA 1
ATOM 1451 C C . LEU A 1 174 ? 8.584 -3.791 -11.646 1.00 92.50 174 LEU A C 1
ATOM 1453 O O . LEU A 1 174 ? 8.029 -2.794 -11.171 1.00 92.50 174 LEU A O 1
ATOM 1457 N N . ALA A 1 175 ? 9.912 -3.911 -11.687 1.00 93.81 175 ALA A N 1
ATOM 1458 C CA . ALA A 1 175 ? 10.824 -2.936 -11.093 1.00 93.81 175 ALA A CA 1
ATOM 1459 C C . ALA A 1 175 ? 10.658 -1.521 -11.661 1.00 93.81 175 ALA A C 1
ATOM 1461 O O . ALA A 1 175 ? 10.778 -0.547 -10.917 1.00 93.81 175 ALA A O 1
ATOM 1462 N N . PHE A 1 176 ? 10.318 -1.396 -12.946 1.00 93.81 176 PHE A N 1
ATOM 1463 C CA . PHE A 1 176 ? 10.070 -0.098 -13.572 1.00 93.81 176 PHE A CA 1
ATOM 1464 C C . PHE A 1 176 ? 8.780 0.589 -13.093 1.00 93.81 176 PHE A C 1
ATOM 1466 O O . PHE A 1 176 ? 8.665 1.807 -13.196 1.00 93.81 176 PHE A O 1
ATOM 1473 N N . SER A 1 177 ? 7.843 -0.144 -12.484 1.00 92.81 177 SER A N 1
ATOM 1474 C CA . SER A 1 177 ? 6.629 0.431 -11.889 1.00 92.81 177 SER A CA 1
ATOM 1475 C C . SER A 1 177 ? 6.824 0.851 -10.425 1.00 92.81 177 SER A C 1
ATOM 1477 O O . SER A 1 177 ? 6.068 1.682 -9.914 1.00 92.81 177 SER A O 1
ATOM 1479 N N . LEU A 1 178 ? 7.845 0.320 -9.736 1.00 94.19 178 LEU A N 1
ATOM 1480 C CA . LEU A 1 178 ? 8.032 0.476 -8.288 1.00 94.19 178 LEU A CA 1
ATOM 1481 C C . LEU A 1 178 ? 8.150 1.939 -7.850 1.00 94.19 178 LEU A C 1
ATOM 1483 O O . LEU A 1 178 ? 7.480 2.361 -6.906 1.00 94.19 178 LEU A O 1
ATOM 1487 N N . HIS A 1 179 ? 8.986 2.724 -8.533 1.00 95.00 179 HIS A N 1
ATOM 1488 C CA . HIS A 1 179 ? 9.205 4.121 -8.161 1.00 95.00 179 HIS A CA 1
ATOM 1489 C C . HIS A 1 179 ? 7.915 4.939 -8.220 1.00 95.00 179 HIS A C 1
ATOM 1491 O O . HIS A 1 179 ? 7.632 5.734 -7.320 1.00 95.00 179 HIS A O 1
ATOM 1497 N N . ASN A 1 180 ? 7.101 4.702 -9.248 1.00 93.62 180 ASN A N 1
ATOM 1498 C CA . ASN A 1 180 ? 5.819 5.366 -9.375 1.00 93.62 180 ASN A CA 1
ATOM 1499 C C . ASN A 1 180 ? 4.828 4.919 -8.294 1.00 93.62 180 ASN A C 1
ATOM 1501 O O . ASN A 1 180 ? 4.197 5.776 -7.683 1.00 93.62 180 ASN A O 1
ATOM 1505 N N . ILE A 1 181 ? 4.716 3.612 -8.032 1.00 95.56 181 ILE A N 1
ATOM 1506 C CA . ILE A 1 181 ? 3.839 3.079 -6.976 1.00 95.56 181 ILE A CA 1
ATOM 1507 C C . ILE A 1 181 ? 4.169 3.745 -5.635 1.00 95.56 181 ILE A C 1
ATOM 1509 O O . ILE A 1 181 ? 3.284 4.260 -4.953 1.00 95.56 181 ILE A O 1
ATOM 1513 N N . MET A 1 182 ? 5.455 3.800 -5.281 1.00 96.62 182 MET A N 1
ATOM 1514 C CA . MET A 1 182 ? 5.904 4.417 -4.033 1.00 96.62 182 MET A CA 1
ATOM 1515 C C . MET A 1 182 ? 5.650 5.926 -4.010 1.00 96.62 182 MET A C 1
ATOM 1517 O O . MET A 1 182 ? 5.227 6.461 -2.984 1.00 96.62 182 MET A O 1
ATOM 1521 N N . THR A 1 183 ? 5.878 6.620 -5.128 1.00 96.38 183 THR A N 1
ATOM 1522 C CA . THR A 1 183 ? 5.637 8.067 -5.247 1.00 96.38 183 THR A CA 1
ATOM 1523 C C . THR A 1 183 ? 4.158 8.393 -5.073 1.00 96.38 183 THR A C 1
ATOM 1525 O O . THR A 1 183 ? 3.804 9.187 -4.207 1.00 96.38 183 THR A O 1
ATOM 1528 N N . GLN A 1 184 ? 3.281 7.700 -5.801 1.00 96.75 184 GLN A N 1
ATOM 1529 C CA . GLN A 1 184 ? 1.831 7.843 -5.664 1.00 96.75 184 GLN A CA 1
ATOM 1530 C C . GLN A 1 184 ? 1.361 7.533 -4.243 1.00 96.75 184 GLN A C 1
ATOM 1532 O O . GLN A 1 184 ? 0.468 8.208 -3.725 1.00 96.75 184 GLN A O 1
ATOM 1537 N N . PHE A 1 185 ? 1.974 6.543 -3.591 1.00 97.56 185 PHE A N 1
ATOM 1538 C CA . PHE A 1 185 ? 1.657 6.207 -2.214 1.00 97.56 185 PHE A CA 1
ATOM 1539 C C . PHE A 1 185 ? 1.975 7.354 -1.246 1.00 97.56 185 PHE A C 1
ATOM 1541 O O . PHE A 1 185 ? 1.101 7.790 -0.489 1.00 97.56 185 PHE A O 1
ATOM 1548 N N . ARG A 1 186 ? 3.207 7.876 -1.298 1.00 97.94 186 ARG A N 1
ATOM 1549 C CA . ARG A 1 186 ? 3.631 9.026 -0.490 1.00 97.94 186 ARG A CA 1
ATOM 1550 C C . ARG A 1 186 ? 2.736 10.232 -0.762 1.00 97.94 186 ARG A C 1
ATOM 1552 O O . ARG A 1 186 ? 2.194 10.805 0.181 1.00 97.94 186 ARG A O 1
ATOM 1559 N N . ASP A 1 187 ? 2.538 10.576 -2.030 1.00 97.81 187 ASP A N 1
ATOM 1560 C CA . ASP A 1 187 ? 1.781 11.759 -2.442 1.00 97.81 187 ASP A CA 1
ATOM 1561 C C . ASP A 1 187 ? 0.311 11.660 -2.016 1.00 97.81 187 ASP A C 1
ATOM 1563 O O . ASP A 1 187 ? -0.284 12.648 -1.588 1.00 97.81 187 ASP A O 1
ATOM 1567 N N . THR A 1 188 ? -0.265 10.455 -2.025 1.00 97.88 188 THR A N 1
ATOM 1568 C CA . THR A 1 188 ? -1.611 10.203 -1.492 1.00 97.88 188 THR A CA 1
ATOM 1569 C C . THR A 1 188 ? -1.687 10.490 0.006 1.00 97.88 188 THR A C 1
ATOM 1571 O O . THR A 1 188 ? -2.646 11.118 0.457 1.00 97.88 188 THR A O 1
ATOM 1574 N N . ILE A 1 189 ? -0.700 10.061 0.800 1.00 98.00 189 ILE A N 1
ATOM 1575 C CA . ILE A 1 189 ? -0.677 10.347 2.243 1.00 98.00 189 ILE A CA 1
ATOM 1576 C C . ILE A 1 189 ? -0.455 11.843 2.498 1.00 98.00 189 ILE A C 1
ATOM 1578 O O . ILE A 1 189 ? -1.153 12.420 3.332 1.00 98.00 189 ILE A O 1
ATOM 1582 N N . VAL A 1 190 ? 0.468 12.479 1.771 1.00 98.25 190 VAL A N 1
ATOM 1583 C CA . VAL A 1 190 ? 0.724 13.927 1.856 1.00 98.25 190 VAL A CA 1
ATOM 1584 C C . VAL A 1 190 ? -0.546 14.710 1.539 1.00 98.25 190 VAL A C 1
ATOM 1586 O O . VAL A 1 190 ? -0.937 15.586 2.308 1.00 98.25 190 VAL A O 1
ATOM 1589 N N . LYS A 1 191 ? -1.249 14.345 0.465 1.00 97.81 191 LYS A N 1
ATOM 1590 C CA . LYS A 1 191 ? -2.521 14.964 0.093 1.00 97.81 191 LYS A CA 1
ATOM 1591 C C . LYS A 1 191 ? -3.591 14.760 1.163 1.00 97.81 191 LYS A C 1
ATOM 1593 O O . LYS A 1 191 ? -4.249 15.718 1.545 1.00 97.81 191 LYS A O 1
ATOM 1598 N N . LYS A 1 192 ? -3.730 13.546 1.713 1.00 97.19 192 LYS A N 1
ATOM 1599 C CA . LYS A 1 192 ? -4.660 13.285 2.829 1.00 97.19 192 LYS A CA 1
ATOM 1600 C C . LYS A 1 192 ? -4.331 14.120 4.070 1.00 97.19 192 LYS A C 1
ATOM 1602 O O . LYS A 1 192 ? -5.254 14.519 4.773 1.00 97.19 192 LYS A O 1
ATOM 1607 N N . ASN A 1 193 ? -3.051 14.377 4.342 1.00 97.25 193 ASN A N 1
ATOM 1608 C CA . ASN A 1 193 ? -2.625 15.256 5.429 1.00 97.25 193 ASN A CA 1
ATOM 1609 C C . ASN A 1 193 ? -3.026 16.713 5.160 1.00 97.25 193 ASN A C 1
ATOM 1611 O O . ASN A 1 193 ? -3.696 17.313 5.994 1.00 97.25 193 ASN A O 1
ATOM 1615 N N . TYR A 1 194 ? -2.674 17.235 3.983 1.00 97.31 194 TYR A N 1
ATOM 1616 C CA . TYR A 1 194 ? -2.964 18.611 3.578 1.00 97.31 194 TYR A CA 1
ATOM 1617 C C . TYR A 1 194 ? -4.471 18.904 3.524 1.00 97.31 194 TYR A C 1
ATOM 1619 O O . TYR A 1 194 ? -4.925 19.910 4.058 1.00 97.31 194 TYR A O 1
ATOM 1627 N N . ASP A 1 195 ? -5.2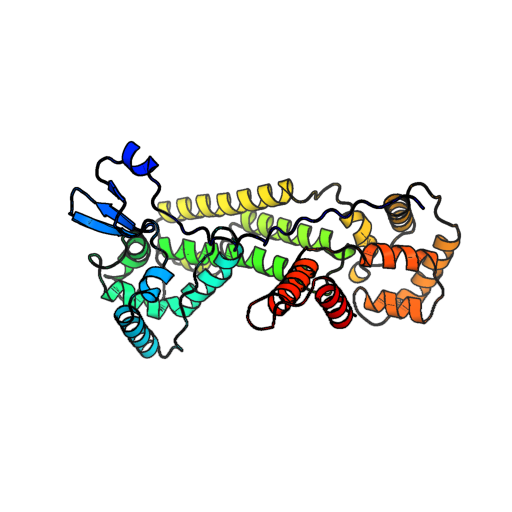54 17.989 2.949 1.00 96.62 195 ASP A N 1
ATOM 1628 C CA . ASP A 1 195 ? -6.711 18.115 2.818 1.00 96.62 195 ASP A CA 1
ATOM 1629 C C . ASP A 1 195 ? -7.465 17.827 4.137 1.00 96.62 195 ASP A C 1
ATOM 1631 O O . ASP A 1 195 ? -8.700 17.797 4.143 1.00 96.62 195 ASP A O 1
ATOM 1635 N N . GLU A 1 196 ? -6.754 17.531 5.235 1.00 95.75 196 GLU A N 1
ATOM 1636 C CA . GLU A 1 196 ? -7.320 17.044 6.503 1.00 95.75 196 GLU A CA 1
ATOM 1637 C C . GLU A 1 196 ? -8.322 15.885 6.298 1.00 95.75 196 GLU A C 1
ATOM 1639 O O . GLU A 1 196 ? -9.406 15.815 6.888 1.00 95.75 196 GLU A O 1
ATOM 1644 N N . HIS A 1 197 ? -7.982 14.952 5.406 1.00 95.25 197 HIS A N 1
ATOM 1645 C CA . HIS A 1 197 ? -8.845 13.838 5.039 1.00 95.25 197 HIS A CA 1
ATOM 1646 C C . HIS A 1 197 ? -8.566 12.600 5.902 1.00 95.25 197 HIS A C 1
ATOM 1648 O O . HIS A 1 197 ? -7.615 11.853 5.673 1.00 95.25 197 HIS A O 1
ATOM 1654 N N . PHE A 1 198 ? -9.455 12.307 6.853 1.00 94.62 198 PHE A N 1
ATOM 1655 C CA . PHE A 1 198 ? -9.316 11.184 7.802 1.00 94.62 198 PHE A CA 1
ATOM 1656 C C . PHE A 1 198 ? -10.189 9.960 7.470 1.00 94.62 198 PHE A C 1
ATOM 1658 O O . PHE A 1 198 ? -10.276 9.019 8.257 1.00 94.62 198 PHE A O 1
ATOM 1665 N N . GLY A 1 199 ? -10.829 9.962 6.297 1.00 93.50 199 GLY A N 1
ATOM 1666 C CA . GLY A 1 199 ? -11.782 8.942 5.858 1.00 93.50 199 GLY A CA 1
ATOM 1667 C C . GLY A 1 199 ? -13.231 9.425 5.920 1.00 93.50 199 GLY A C 1
ATOM 1668 O O . GLY A 1 199 ? -13.596 10.290 6.719 1.00 93.50 199 GLY A O 1
ATOM 1669 N N . MET A 1 200 ? -14.081 8.860 5.058 1.00 90.31 200 MET A N 1
ATOM 1670 C CA . MET A 1 200 ? -15.432 9.392 4.841 1.00 90.31 200 MET A CA 1
ATOM 1671 C C . MET A 1 200 ? -16.323 9.289 6.082 1.00 90.31 200 MET A C 1
ATOM 1673 O O . MET A 1 200 ? -17.012 10.248 6.416 1.00 90.31 200 MET A O 1
ATOM 1677 N N . LYS A 1 201 ? -16.271 8.166 6.812 1.00 88.00 201 LYS A N 1
ATOM 1678 C CA . LYS A 1 201 ? -17.032 8.012 8.064 1.00 88.00 201 LYS A CA 1
ATOM 1679 C C . LYS A 1 201 ? -16.655 9.075 9.093 1.00 88.00 201 LYS A C 1
ATOM 1681 O O . LYS A 1 201 ? -17.544 9.665 9.696 1.00 88.00 201 LYS A O 1
ATOM 1686 N N . VAL A 1 202 ? -15.363 9.363 9.249 1.00 91.19 202 VAL A N 1
ATOM 1687 C CA . VAL A 1 202 ? -14.876 10.401 10.169 1.00 91.19 202 VAL A CA 1
ATOM 1688 C C . VAL A 1 202 ? -15.357 11.781 9.724 1.00 91.19 202 VAL A C 1
ATOM 1690 O O . VAL A 1 202 ? -15.958 12.502 10.515 1.00 91.19 202 VAL A O 1
ATOM 1693 N N . ARG A 1 203 ? -15.190 12.113 8.437 1.00 89.44 203 ARG A N 1
ATOM 1694 C CA . ARG A 1 203 ? -15.628 13.394 7.863 1.00 89.44 203 ARG A CA 1
ATOM 1695 C C . ARG A 1 203 ? -17.129 13.631 8.034 1.00 89.44 203 ARG A C 1
ATOM 1697 O O . ARG A 1 203 ? -17.540 14.693 8.488 1.00 89.44 203 ARG A O 1
ATOM 1704 N N . MET A 1 204 ? -17.945 12.633 7.699 1.00 86.75 204 MET A N 1
ATOM 1705 C CA . MET A 1 204 ? -19.401 12.708 7.843 1.00 86.75 204 MET A CA 1
ATOM 1706 C C . MET A 1 204 ? -19.817 12.878 9.297 1.00 86.75 204 MET A C 1
ATOM 1708 O O . MET A 1 204 ? -20.765 13.604 9.578 1.00 86.75 204 MET A O 1
ATOM 1712 N N . SER A 1 205 ? -19.101 12.231 10.211 1.00 84.44 205 SER A N 1
ATOM 1713 C CA . SER A 1 205 ? -19.364 12.366 11.634 1.00 84.44 205 SER A CA 1
ATOM 1714 C C . SER A 1 205 ? -19.037 13.798 12.080 1.00 84.44 205 SER A C 1
ATOM 1716 O O . SER A 1 205 ? -19.908 14.467 12.627 1.00 84.44 205 SER A O 1
ATOM 1718 N N . MET A 1 206 ? -17.842 14.322 11.789 1.00 84.25 206 MET A N 1
ATOM 1719 C CA . MET A 1 206 ? -17.453 15.692 12.171 1.00 84.25 206 MET A CA 1
ATOM 1720 C C . MET A 1 206 ? -18.437 16.759 11.662 1.00 84.25 206 MET A C 1
ATOM 1722 O O . MET A 1 206 ? -18.777 17.688 12.391 1.00 84.25 206 MET A O 1
ATOM 1726 N N . ASN A 1 207 ? -18.971 16.595 10.447 1.00 82.56 207 ASN A N 1
ATOM 1727 C CA . ASN A 1 207 ? -19.957 17.520 9.877 1.00 82.56 207 ASN A CA 1
ATOM 1728 C C . ASN A 1 207 ? -21.278 17.579 10.660 1.00 82.56 207 ASN A C 1
ATOM 1730 O O . ASN A 1 207 ? -21.959 18.602 10.627 1.00 82.56 207 ASN A O 1
ATOM 1734 N N . LYS A 1 208 ? -21.651 16.505 11.366 1.00 78.69 208 LYS A N 1
ATOM 1735 C CA . LYS A 1 208 ? -22.874 16.455 12.180 1.00 78.69 208 LYS A CA 1
ATOM 1736 C C . LYS A 1 208 ? -22.740 17.185 13.525 1.00 78.69 208 LYS A C 1
ATOM 1738 O O . LYS A 1 208 ? -23.718 17.220 14.262 1.00 78.69 208 LYS A O 1
ATOM 1743 N N . LYS A 1 209 ? -21.564 17.755 13.847 1.00 71.62 209 LYS A N 1
ATOM 1744 C CA . LYS A 1 209 ? -21.286 18.533 15.075 1.00 71.62 209 LYS A CA 1
ATOM 1745 C C . LYS A 1 209 ? -21.707 17.839 16.381 1.00 71.62 209 LYS A C 1
ATOM 1747 O O . LYS A 1 209 ? -22.203 18.475 17.302 1.00 71.62 209 LYS A O 1
ATOM 1752 N N . TYR A 1 210 ? -21.536 16.523 16.449 1.00 74.56 210 TYR A N 1
ATOM 1753 C CA . TYR A 1 210 ? -21.870 15.742 17.644 1.00 74.56 210 TYR A CA 1
ATOM 1754 C C . TYR A 1 210 ? -20.716 15.677 18.664 1.00 74.56 210 TYR A C 1
ATOM 1756 O O . TYR A 1 210 ? -20.932 15.239 19.788 1.00 74.56 210 TYR A O 1
ATOM 1764 N N . LEU A 1 211 ? -19.507 16.087 18.266 1.00 78.06 211 LEU A N 1
ATOM 1765 C CA . LEU A 1 211 ? -18.332 16.223 19.131 1.00 78.06 211 LEU A CA 1
ATOM 1766 C C . LEU A 1 211 ? -18.134 17.682 19.513 1.00 78.06 211 LEU A C 1
ATOM 1768 O O . LEU A 1 211 ? -18.480 18.574 18.735 1.00 78.06 211 LEU A O 1
ATOM 1772 N N . SER A 1 212 ? -17.516 17.914 20.668 1.00 86.31 212 SER A N 1
ATOM 1773 C CA . SER A 1 212 ? -17.032 19.248 21.015 1.00 86.31 212 SER A CA 1
ATOM 1774 C C . SER A 1 212 ? -15.945 19.718 20.040 1.00 86.31 212 SER A C 1
ATOM 1776 O O . SER A 1 212 ? -15.259 18.920 19.383 1.00 86.31 212 SER A O 1
ATOM 1778 N N . ASP A 1 213 ? -15.766 21.036 19.953 1.00 87.56 213 ASP A N 1
ATOM 1779 C CA . ASP A 1 213 ? -14.684 21.620 19.159 1.00 87.56 213 ASP A CA 1
ATOM 1780 C C . ASP A 1 213 ? -13.315 21.154 19.684 1.00 87.56 213 ASP A C 1
ATOM 1782 O O . ASP A 1 213 ? -12.437 20.821 18.891 1.00 87.56 213 ASP A O 1
ATOM 1786 N N . GLU A 1 214 ? -13.155 21.035 21.005 1.00 90.06 214 GLU A N 1
ATOM 1787 C CA . GLU A 1 214 ? -11.928 20.553 21.654 1.00 90.06 214 GLU A CA 1
ATOM 1788 C C . GLU A 1 214 ? -11.580 19.113 21.247 1.00 90.06 214 GLU A C 1
ATOM 1790 O O . GLU A 1 214 ? -10.462 18.853 20.796 1.00 90.06 214 GLU A O 1
ATOM 1795 N N . GLU A 1 215 ? -12.540 18.185 21.326 1.00 87.75 215 GLU A N 1
ATOM 1796 C CA . GLU A 1 215 ? -12.362 16.797 20.873 1.00 87.75 215 GLU A CA 1
ATOM 1797 C C . GLU A 1 215 ? -12.029 16.733 19.383 1.00 87.75 215 GLU A C 1
ATOM 1799 O O . GLU A 1 215 ? -11.130 16.003 18.962 1.00 87.75 215 GLU A O 1
ATOM 1804 N N . THR A 1 216 ? -12.729 17.522 18.567 1.00 89.69 216 THR A N 1
ATOM 1805 C CA . THR A 1 216 ? -12.498 17.558 17.122 1.00 89.69 216 THR A CA 1
ATOM 1806 C C . THR A 1 216 ? -11.072 18.009 16.807 1.00 89.69 216 THR A C 1
ATOM 1808 O O . THR A 1 216 ? -10.398 17.384 15.984 1.00 89.69 216 THR A O 1
ATOM 1811 N N . GLN A 1 217 ? -10.586 19.063 17.467 1.00 91.94 217 GLN A N 1
ATOM 1812 C CA . GLN A 1 217 ? -9.227 19.567 17.268 1.00 91.94 217 GLN A CA 1
ATOM 1813 C C . GLN A 1 217 ? -8.163 18.579 17.756 1.00 91.94 217 GLN A C 1
ATOM 1815 O O . GLN A 1 217 ? -7.184 18.339 17.044 1.00 91.94 217 GLN A O 1
ATOM 1820 N N . GLU A 1 218 ? -8.357 17.951 18.918 1.00 93.00 218 GLU A N 1
ATOM 1821 C CA . GLU A 1 218 ? -7.403 16.962 19.432 1.00 93.00 218 GLU A CA 1
ATOM 1822 C C . GLU A 1 218 ? -7.339 15.716 18.536 1.00 93.00 218 GLU A C 1
ATOM 1824 O O . GLU A 1 218 ? -6.247 15.238 18.210 1.00 93.00 218 GLU A O 1
ATOM 1829 N N . PHE A 1 219 ? -8.483 15.234 18.037 1.00 93.06 219 PHE A N 1
ATOM 1830 C CA . PHE A 1 219 ? -8.507 14.159 17.048 1.00 93.06 219 PHE A CA 1
ATOM 1831 C C . PHE A 1 219 ? -7.722 14.533 15.789 1.00 93.06 219 PHE A C 1
ATOM 1833 O O . PHE A 1 219 ? -6.851 13.769 15.362 1.00 93.06 219 PHE A O 1
ATOM 1840 N N . LYS A 1 220 ? -8.009 15.704 15.198 1.00 95.00 220 LYS A N 1
ATOM 1841 C CA . LYS A 1 220 ? -7.351 16.163 13.966 1.00 95.00 220 LYS A CA 1
ATOM 1842 C C . LYS A 1 220 ? -5.843 16.222 14.146 1.00 95.00 220 LYS A C 1
ATOM 1844 O O . LYS A 1 220 ? -5.107 15.652 13.345 1.00 95.00 220 LYS A O 1
ATOM 1849 N N . LYS A 1 221 ? -5.386 16.842 15.232 1.00 96.12 221 LYS A N 1
ATOM 1850 C CA . LYS A 1 221 ? -3.969 16.935 15.587 1.00 96.12 221 LYS A CA 1
ATOM 1851 C C . LYS A 1 221 ? -3.306 15.558 15.631 1.00 96.12 221 LYS A C 1
ATOM 1853 O O . LYS A 1 221 ? -2.276 15.355 14.990 1.00 96.12 221 LYS A O 1
ATOM 1858 N N . LEU A 1 222 ? -3.895 14.593 16.339 1.00 96.44 222 LEU A N 1
ATOM 1859 C CA . LEU A 1 222 ? -3.330 13.244 16.453 1.00 96.44 222 LEU A CA 1
ATOM 1860 C C . LEU A 1 222 ? -3.338 12.483 15.117 1.00 96.44 222 LEU A C 1
ATOM 1862 O O . LEU A 1 222 ? -2.357 11.811 14.788 1.00 96.44 222 LEU A O 1
ATOM 1866 N N . ALA A 1 223 ? -4.401 12.617 14.323 1.00 96.25 223 ALA A N 1
ATOM 1867 C CA . ALA A 1 223 ? -4.507 11.991 13.008 1.00 96.25 223 ALA A CA 1
ATOM 1868 C C . ALA A 1 223 ? -3.498 12.576 11.999 1.00 96.25 223 ALA A C 1
ATOM 1870 O O . ALA A 1 223 ? -2.847 11.831 11.261 1.00 96.25 223 ALA A O 1
ATOM 1871 N N . LEU A 1 224 ? -3.292 13.896 12.012 1.00 97.69 224 LEU A N 1
ATOM 1872 C CA . LEU A 1 224 ? -2.280 14.571 11.195 1.00 97.69 224 LEU A CA 1
ATOM 1873 C C . LEU A 1 224 ? -0.860 14.143 11.580 1.00 97.69 224 LEU A C 1
ATOM 1875 O O . LEU A 1 224 ? -0.057 13.848 10.694 1.00 97.69 224 LEU A O 1
ATOM 1879 N N . ILE A 1 225 ? -0.564 14.020 12.879 1.00 97.88 225 ILE A N 1
ATOM 1880 C CA . ILE A 1 225 ? 0.724 13.493 13.359 1.00 97.88 225 ILE A CA 1
ATOM 1881 C C . ILE A 1 225 ? 0.961 12.069 12.837 1.00 97.88 225 ILE A C 1
ATOM 1883 O O . ILE A 1 225 ? 2.084 11.728 12.463 1.00 97.88 225 ILE A O 1
ATOM 1887 N N . ALA A 1 226 ? -0.073 11.223 12.784 1.00 96.25 226 ALA A N 1
ATOM 1888 C CA . ALA A 1 226 ? 0.057 9.869 12.247 1.00 96.25 226 ALA A CA 1
ATOM 1889 C C . ALA A 1 226 ? 0.430 9.870 10.753 1.00 96.25 226 ALA A C 1
ATOM 1891 O O . ALA A 1 226 ? 1.351 9.153 10.357 1.00 96.25 226 ALA A O 1
ATOM 1892 N N . TYR A 1 227 ? -0.207 10.716 9.939 1.00 98.12 227 TYR A N 1
ATOM 1893 C CA . TYR A 1 227 ? 0.169 10.894 8.533 1.00 98.12 227 TYR A CA 1
ATOM 1894 C C . TYR A 1 227 ? 1.592 11.451 8.367 1.00 98.12 227 TYR A C 1
ATOM 1896 O O . TYR A 1 227 ? 2.352 10.926 7.559 1.00 98.12 227 TYR A O 1
ATOM 1904 N N . GLN A 1 228 ? 1.994 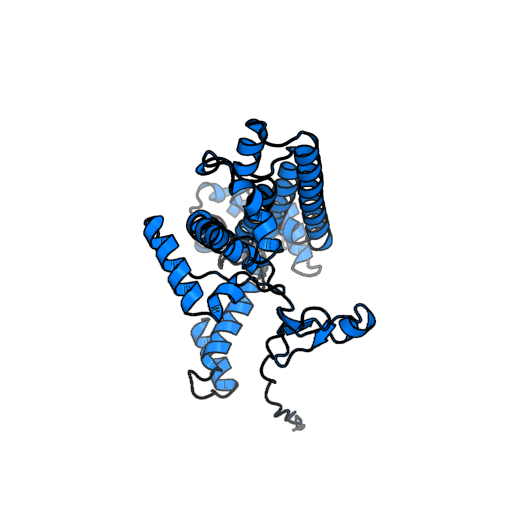12.455 9.153 1.00 98.12 228 GLN A N 1
ATOM 1905 C CA . GLN A 1 228 ? 3.358 13.005 9.107 1.00 98.12 228 GLN A CA 1
ATOM 1906 C C . GLN A 1 228 ? 4.409 11.939 9.432 1.00 98.12 228 GLN A C 1
ATOM 1908 O O . GLN A 1 228 ? 5.412 11.811 8.736 1.00 98.12 228 GLN A O 1
ATOM 1913 N N . ARG A 1 229 ? 4.155 11.121 10.461 1.00 97.69 229 ARG A N 1
ATOM 1914 C CA . ARG A 1 229 ? 5.028 9.994 10.818 1.00 97.69 229 ARG A CA 1
ATOM 1915 C C . ARG A 1 229 ? 5.105 8.951 9.707 1.00 97.69 229 ARG A C 1
ATOM 1917 O O . ARG A 1 229 ? 6.178 8.399 9.488 1.00 97.69 229 ARG A O 1
ATOM 1924 N N . ALA A 1 230 ? 3.995 8.683 9.020 1.00 95.88 230 ALA A N 1
ATOM 1925 C CA . ALA A 1 230 ? 3.974 7.782 7.874 1.00 95.88 230 ALA A CA 1
ATOM 1926 C C . ALA A 1 230 ? 4.850 8.300 6.729 1.00 95.88 230 ALA A C 1
ATOM 1928 O O . ALA A 1 230 ? 5.703 7.560 6.253 1.00 95.88 230 ALA A O 1
ATOM 1929 N N . VAL A 1 231 ? 4.690 9.566 6.336 1.00 97.56 231 VAL A N 1
ATOM 1930 C CA . VAL A 1 231 ? 5.501 10.186 5.274 1.00 97.56 231 VAL A CA 1
ATOM 1931 C C . VAL A 1 231 ? 6.983 10.165 5.642 1.00 97.56 231 VAL A C 1
ATOM 1933 O O . VAL A 1 231 ? 7.782 9.636 4.876 1.00 97.56 231 VAL A O 1
ATOM 1936 N N . ALA A 1 232 ? 7.337 10.601 6.854 1.00 97.50 232 ALA A N 1
ATOM 1937 C CA . ALA A 1 232 ? 8.720 10.575 7.328 1.00 97.50 232 ALA A CA 1
ATOM 1938 C C . ALA A 1 232 ? 9.312 9.153 7.347 1.00 97.50 232 ALA A C 1
ATOM 1940 O O . ALA A 1 232 ? 10.494 8.957 7.071 1.00 97.50 232 ALA A O 1
ATOM 1941 N N . TYR A 1 233 ? 8.501 8.139 7.666 1.00 95.25 233 TYR A N 1
ATOM 1942 C CA . TYR A 1 233 ? 8.927 6.745 7.581 1.00 95.25 233 TYR A CA 1
ATOM 1943 C C . TYR A 1 233 ? 9.188 6.328 6.130 1.00 95.25 233 TYR A C 1
ATOM 1945 O O . TYR A 1 233 ? 10.219 5.718 5.858 1.00 95.25 233 TYR A O 1
ATOM 1953 N N . LEU A 1 234 ? 8.295 6.668 5.196 1.00 95.44 234 LEU A N 1
ATOM 1954 C CA . LEU A 1 234 ? 8.484 6.355 3.779 1.00 95.44 234 LEU A CA 1
ATOM 1955 C C . LEU A 1 234 ? 9.743 7.019 3.227 1.00 95.44 234 LEU A C 1
ATOM 1957 O O . LEU A 1 234 ? 10.553 6.337 2.613 1.00 95.44 234 LEU A O 1
ATOM 1961 N N . GLU A 1 235 ? 9.945 8.306 3.489 1.00 95.50 235 GLU A N 1
ATOM 1962 C CA . GLU A 1 235 ? 11.110 9.067 3.015 1.00 95.50 235 GLU A CA 1
ATOM 1963 C C . GLU A 1 235 ? 12.424 8.576 3.627 1.00 95.50 235 GLU A C 1
ATOM 1965 O O . GLU A 1 235 ? 13.470 8.624 2.985 1.00 95.50 235 GLU A O 1
ATOM 1970 N N . LYS A 1 236 ? 12.374 8.043 4.852 1.00 95.62 236 LYS A N 1
ATOM 1971 C CA . LYS A 1 236 ? 13.536 7.422 5.491 1.00 95.62 236 LYS A CA 1
ATOM 1972 C C . LYS A 1 236 ? 13.957 6.117 4.812 1.00 95.62 236 LYS A C 1
ATOM 1974 O O . LYS A 1 236 ? 15.150 5.831 4.749 1.00 95.62 236 LYS A O 1
ATOM 1979 N N . TRP A 1 237 ? 12.998 5.291 4.395 1.00 93.44 237 TRP A N 1
ATOM 1980 C CA . TRP A 1 237 ? 13.273 3.925 3.927 1.00 93.44 237 TRP A CA 1
ATOM 1981 C C . TRP A 1 237 ? 13.253 3.768 2.409 1.00 93.44 237 TRP A C 1
ATOM 1983 O O . TRP A 1 237 ? 13.837 2.816 1.898 1.00 93.44 237 TRP A O 1
ATOM 1993 N N . PHE A 1 238 ? 12.622 4.690 1.688 1.00 93.56 238 PHE A N 1
ATOM 1994 C CA . PHE A 1 238 ? 12.600 4.721 0.235 1.00 93.56 238 PHE A CA 1
ATOM 1995 C C . PHE A 1 238 ? 13.219 6.026 -0.264 1.00 93.56 238 PHE A C 1
ATOM 1997 O O . PHE A 1 238 ? 12.745 7.119 0.037 1.00 93.56 238 PHE A O 1
ATOM 2004 N N . GLN A 1 239 ? 14.284 5.912 -1.057 1.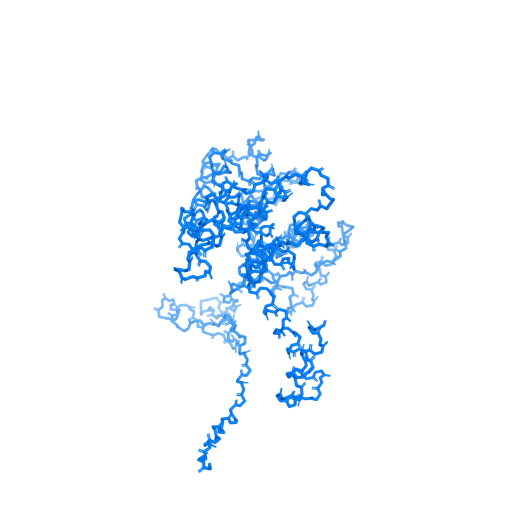00 92.75 239 GLN A N 1
ATOM 2005 C CA . GLN A 1 239 ? 14.945 7.068 -1.654 1.00 92.75 239 GLN A CA 1
ATOM 2006 C C . GLN A 1 239 ? 14.107 7.574 -2.829 1.00 92.75 239 GLN A C 1
ATOM 2008 O O . GLN A 1 239 ? 14.159 7.003 -3.914 1.00 92.75 239 GLN A O 1
ATOM 2013 N N . PHE A 1 240 ? 13.317 8.627 -2.616 1.00 92.75 240 PHE A N 1
ATOM 2014 C CA . PHE A 1 240 ? 12.453 9.187 -3.660 1.00 92.75 240 PHE A CA 1
ATOM 2015 C C . PHE A 1 240 ? 13.204 10.050 -4.680 1.00 92.75 240 PHE A C 1
ATOM 2017 O O . PHE A 1 240 ? 12.831 10.076 -5.844 1.00 92.75 240 PHE A O 1
ATOM 2024 N N . GLU A 1 241 ? 14.253 10.763 -4.282 1.00 89.06 241 GLU A N 1
ATOM 2025 C CA . GLU A 1 241 ? 14.933 11.690 -5.199 1.00 89.06 241 GLU A CA 1
ATOM 2026 C C . GLU A 1 241 ? 15.897 10.959 -6.143 1.00 89.06 241 GLU A C 1
ATOM 2028 O O . GLU A 1 241 ? 15.836 11.150 -7.360 1.00 89.06 241 GLU A O 1
ATOM 2033 N N . ASN A 1 242 ? 16.711 10.058 -5.581 1.00 86.56 242 ASN A N 1
ATOM 2034 C CA . ASN A 1 242 ? 17.836 9.395 -6.253 1.00 86.56 242 ASN A CA 1
ATOM 2035 C C . ASN A 1 242 ? 17.637 7.873 -6.384 1.00 86.56 242 ASN A C 1
ATOM 2037 O O . ASN A 1 242 ? 18.576 7.091 -6.262 1.00 86.56 242 ASN A O 1
ATOM 2041 N N . SER A 1 243 ? 16.392 7.433 -6.577 1.00 90.88 243 SER A N 1
ATOM 2042 C CA . SER A 1 243 ? 16.070 6.012 -6.733 1.00 90.88 243 SER A CA 1
ATOM 2043 C C . SER A 1 243 ? 16.571 5.466 -8.067 1.00 90.88 243 SER A C 1
ATOM 2045 O O . SER A 1 243 ? 16.179 5.986 -9.107 1.00 90.88 243 SER A O 1
ATOM 2047 N N . VAL A 1 244 ? 17.283 4.338 -8.076 1.00 91.38 244 VAL A N 1
ATOM 2048 C CA . VAL A 1 244 ? 17.577 3.602 -9.326 1.00 91.38 244 VAL A CA 1
ATOM 2049 C C . VAL A 1 244 ? 16.280 3.174 -10.036 1.00 91.38 244 VAL A C 1
ATOM 2051 O O . VAL A 1 244 ? 16.179 3.203 -11.260 1.00 91.38 244 VAL A O 1
ATOM 2054 N N . PHE A 1 245 ? 15.226 2.876 -9.268 1.00 94.06 245 PHE A N 1
ATOM 2055 C CA . PHE A 1 245 ? 13.902 2.549 -9.805 1.00 94.06 245 PHE A CA 1
ATOM 2056 C C . PHE A 1 245 ? 13.252 3.710 -10.573 1.00 94.06 245 PHE A C 1
ATOM 2058 O O . PHE A 1 245 ? 12.330 3.486 -11.356 1.00 94.06 245 PHE A O 1
ATOM 2065 N N . ARG A 1 246 ? 13.708 4.953 -10.361 1.00 93.69 246 ARG A N 1
ATOM 2066 C CA . ARG A 1 246 ? 13.255 6.109 -11.140 1.00 93.69 246 ARG A CA 1
ATOM 2067 C C . ARG A 1 246 ? 13.751 6.001 -12.577 1.00 93.69 246 ARG A C 1
ATOM 2069 O O . ARG A 1 246 ? 12.944 6.152 -13.488 1.00 93.69 246 ARG A O 1
ATOM 2076 N N . SER A 1 247 ? 15.022 5.666 -12.778 1.00 92.94 247 SER A N 1
ATOM 2077 C CA . SER A 1 247 ? 15.603 5.458 -14.109 1.00 92.94 247 SER A CA 1
ATOM 2078 C C . SER A 1 247 ? 14.951 4.271 -14.822 1.00 92.94 247 SER A C 1
ATOM 2080 O O . SER A 1 247 ? 14.742 4.316 -16.027 1.00 92.94 247 SER A O 1
ATOM 2082 N N . PHE A 1 248 ? 14.525 3.242 -14.079 1.00 94.88 248 PHE A N 1
ATOM 2083 C CA . PHE A 1 248 ? 13.802 2.099 -14.652 1.00 94.88 248 PHE A CA 1
ATOM 2084 C C . PHE A 1 248 ? 12.442 2.484 -15.242 1.00 94.88 248 PHE A C 1
ATOM 2086 O O . PHE A 1 248 ? 11.996 1.847 -16.191 1.00 94.88 248 PHE A O 1
ATOM 2093 N N . SER A 1 249 ? 11.792 3.527 -14.714 1.00 93.56 249 SER A N 1
ATOM 2094 C CA . SER A 1 249 ? 10.436 3.919 -15.121 1.00 93.56 249 SER A CA 1
ATOM 2095 C C . SER A 1 249 ? 10.299 4.334 -16.588 1.00 93.56 249 SER A C 1
ATOM 2097 O O . SER A 1 249 ? 9.182 4.363 -17.091 1.00 93.56 249 SER A O 1
ATOM 2099 N N . CYS A 1 250 ? 11.403 4.589 -17.302 1.00 93.75 250 CYS A N 1
ATOM 2100 C CA . CYS A 1 250 ? 11.370 4.817 -18.749 1.00 93.75 250 CYS A CA 1
ATOM 2101 C C . CYS A 1 250 ? 10.874 3.593 -19.541 1.00 93.75 250 CYS A C 1
ATOM 2103 O O . CYS A 1 250 ? 10.417 3.741 -20.669 1.00 93.75 250 CYS A O 1
ATOM 2105 N N . LEU A 1 251 ? 10.926 2.392 -18.951 1.00 94.75 251 LEU A N 1
ATOM 2106 C CA . LEU A 1 251 ? 10.398 1.166 -19.553 1.00 94.75 251 LEU A CA 1
ATOM 2107 C C . LEU A 1 251 ? 8.894 0.958 -19.306 1.00 94.75 251 LEU A C 1
ATOM 2109 O O . LEU A 1 251 ? 8.323 0.008 -19.846 1.00 94.75 251 LEU A O 1
ATOM 2113 N N . ASP A 1 252 ? 8.254 1.814 -18.502 1.00 92.31 252 ASP A N 1
ATOM 2114 C CA . ASP A 1 252 ? 6.803 1.813 -18.302 1.00 92.31 252 ASP A CA 1
ATOM 2115 C C . ASP A 1 252 ? 6.106 2.451 -19.511 1.00 92.31 252 ASP A C 1
ATOM 2117 O O . ASP A 1 252 ? 5.850 3.657 -19.555 1.00 92.31 252 ASP A O 1
ATOM 2121 N N . LEU A 1 253 ? 5.803 1.617 -20.506 1.00 91.31 253 LEU A N 1
ATOM 2122 C CA . LEU A 1 253 ? 5.246 2.044 -21.790 1.00 91.31 253 LEU A CA 1
ATOM 2123 C C . LEU A 1 253 ? 3.862 2.690 -21.681 1.00 91.31 253 LEU A C 1
ATOM 2125 O O . LEU A 1 253 ? 3.466 3.421 -22.581 1.00 91.31 253 LEU A O 1
ATOM 2129 N N . GLU A 1 254 ? 3.140 2.522 -20.571 1.00 86.69 254 GLU A N 1
ATOM 2130 C CA . GLU A 1 254 ? 1.878 3.243 -20.357 1.00 86.69 254 GLU A CA 1
ATOM 2131 C C . GLU A 1 254 ? 2.088 4.762 -20.214 1.00 86.69 254 GLU A C 1
ATOM 2133 O O . GLU A 1 254 ? 1.148 5.545 -20.364 1.00 86.69 254 GLU A O 1
ATOM 2138 N N . ARG A 1 255 ? 3.326 5.198 -19.952 1.00 84.06 255 ARG A N 1
ATOM 2139 C CA . ARG A 1 255 ? 3.715 6.611 -19.815 1.00 84.06 255 ARG A CA 1
ATOM 2140 C C . ARG A 1 255 ? 4.289 7.210 -21.090 1.00 84.06 255 ARG A C 1
ATOM 2142 O O . ARG A 1 255 ? 4.527 8.417 -21.131 1.00 84.06 255 ARG A O 1
ATOM 2149 N N . GLY A 1 256 ? 4.499 6.387 -22.111 1.00 89.19 256 GLY A N 1
ATOM 2150 C CA . GLY A 1 256 ? 5.100 6.780 -23.373 1.00 89.19 256 GLY A CA 1
ATOM 2151 C C . GLY A 1 256 ? 6.410 6.060 -23.668 1.00 89.19 256 GLY A C 1
ATOM 2152 O O . GLY A 1 256 ? 6.879 5.206 -22.920 1.00 89.19 256 GLY A O 1
ATOM 2153 N N . LEU A 1 257 ? 6.982 6.422 -24.813 1.00 91.31 257 LEU A N 1
ATOM 2154 C CA . LEU A 1 257 ? 8.228 5.858 -25.313 1.00 91.31 257 LEU A CA 1
ATOM 2155 C C . LEU A 1 257 ? 9.438 6.339 -24.496 1.00 91.31 257 LEU A C 1
ATOM 2157 O O . LEU A 1 257 ? 9.516 7.535 -24.197 1.00 91.31 257 LEU A O 1
ATOM 2161 N N . PRO A 1 258 ? 10.412 5.456 -24.202 1.00 94.56 258 PRO A N 1
ATOM 2162 C CA . PRO A 1 258 ? 11.679 5.876 -23.626 1.00 94.56 258 PRO A CA 1
ATOM 2163 C C . PRO A 1 258 ? 12.455 6.752 -24.613 1.00 94.56 258 PRO A C 1
ATOM 2165 O O . PRO A 1 258 ? 12.489 6.486 -25.816 1.00 94.56 258 PRO A O 1
ATOM 2168 N N . THR A 1 259 ? 13.129 7.779 -24.102 1.00 95.12 259 THR A N 1
ATOM 2169 C CA . THR A 1 259 ? 14.102 8.541 -24.891 1.00 95.12 259 THR A CA 1
ATOM 2170 C C . THR A 1 259 ? 15.435 7.798 -24.967 1.00 95.12 259 THR A C 1
ATOM 2172 O O . THR A 1 259 ? 15.745 6.952 -24.125 1.00 95.12 259 THR A O 1
ATOM 2175 N N . LEU A 1 260 ? 16.266 8.141 -25.958 1.00 94.88 260 LEU A N 1
ATOM 2176 C CA . LEU A 1 260 ? 17.615 7.580 -26.057 1.00 94.88 260 LEU A CA 1
ATOM 2177 C C . LEU A 1 260 ? 18.434 7.868 -24.790 1.00 94.88 260 LEU A C 1
ATOM 2179 O O . LEU A 1 260 ? 19.056 6.955 -24.257 1.00 94.88 260 LEU A O 1
ATOM 2183 N N . ASP A 1 261 ? 18.377 9.098 -24.270 1.00 94.75 261 ASP A N 1
ATOM 2184 C CA . ASP A 1 261 ? 19.103 9.493 -23.057 1.00 94.75 261 ASP A CA 1
ATOM 2185 C C . ASP A 1 261 ? 18.700 8.648 -21.841 1.00 94.75 261 ASP A C 1
ATOM 2187 O O . ASP A 1 261 ? 19.559 8.209 -21.079 1.00 94.75 261 ASP A O 1
ATOM 2191 N N . GLN A 1 262 ? 17.405 8.345 -21.694 1.00 94.81 262 GLN A N 1
ATOM 2192 C CA . GLN A 1 262 ? 16.913 7.471 -20.625 1.00 94.81 262 GLN A CA 1
ATOM 2193 C C . GLN A 1 262 ? 17.435 6.036 -20.763 1.00 94.81 262 GLN A C 1
ATOM 2195 O O . GLN A 1 262 ? 17.747 5.393 -19.761 1.00 94.81 262 GLN A O 1
ATOM 2200 N N . LEU A 1 263 ? 17.544 5.516 -21.990 1.00 94.69 263 LEU A N 1
ATOM 2201 C CA . LEU A 1 263 ? 18.105 4.184 -22.227 1.00 94.69 263 LEU A CA 1
ATOM 2202 C C . LEU A 1 263 ? 19.623 4.146 -22.023 1.00 94.69 263 LEU A C 1
ATOM 2204 O O . LEU A 1 263 ? 20.137 3.144 -21.531 1.00 94.69 263 LEU A O 1
ATOM 2208 N N . ILE A 1 264 ? 20.336 5.224 -22.353 1.00 92.81 264 ILE A N 1
ATOM 2209 C CA . ILE A 1 264 ? 21.770 5.374 -22.067 1.00 92.81 264 ILE A CA 1
ATOM 2210 C C . ILE A 1 264 ? 22.000 5.408 -20.551 1.00 92.81 264 ILE A C 1
ATOM 2212 O O . ILE A 1 264 ? 22.857 4.684 -20.040 1.00 92.81 264 ILE A O 1
ATOM 2216 N N . GLU A 1 265 ? 21.203 6.186 -19.814 1.00 92.19 265 GLU A N 1
ATOM 2217 C CA . GLU A 1 265 ? 21.232 6.205 -18.349 1.00 92.19 265 GLU A CA 1
ATOM 2218 C C . GLU A 1 265 ? 20.989 4.793 -17.791 1.00 92.19 265 GLU A C 1
ATOM 2220 O O . GLU A 1 265 ? 21.774 4.284 -16.991 1.00 92.19 265 GLU A O 1
ATOM 2225 N N . LEU A 1 266 ? 19.966 4.094 -18.286 1.00 92.94 266 LEU A N 1
ATOM 2226 C CA . LEU A 1 266 ? 19.676 2.726 -17.865 1.00 92.94 266 LEU A CA 1
ATOM 2227 C C . LEU A 1 266 ? 20.821 1.747 -18.178 1.00 92.94 266 LEU A C 1
ATOM 2229 O O . LEU A 1 266 ? 21.148 0.880 -17.363 1.00 92.94 266 LEU A O 1
ATOM 2233 N N . TRP A 1 267 ? 21.447 1.875 -19.347 1.00 92.69 267 TRP A N 1
ATOM 2234 C CA . TRP A 1 267 ? 22.578 1.044 -19.752 1.00 92.69 267 TRP A CA 1
ATOM 2235 C C . TRP A 1 267 ? 23.774 1.232 -18.821 1.00 92.69 267 TRP A C 1
ATOM 2237 O O . TRP A 1 267 ? 24.335 0.255 -18.321 1.00 92.69 267 TRP A O 1
ATOM 2247 N N . THR A 1 268 ? 24.126 2.486 -18.535 1.00 90.50 268 THR A N 1
ATOM 2248 C CA . THR A 1 268 ? 25.244 2.813 -17.639 1.00 90.50 268 THR A CA 1
ATOM 2249 C C . THR A 1 268 ? 25.016 2.294 -16.217 1.00 90.50 268 THR A C 1
ATOM 2251 O O . THR A 1 268 ? 25.953 1.779 -15.607 1.00 90.50 268 THR A O 1
ATOM 2254 N N . LEU A 1 269 ? 23.773 2.327 -15.722 1.00 89.19 269 LEU A N 1
ATOM 2255 C CA . LEU A 1 269 ? 23.399 1.788 -14.409 1.00 89.19 269 LEU A CA 1
ATOM 2256 C C . LEU A 1 269 ? 23.446 0.255 -14.328 1.00 89.19 269 LEU A C 1
ATOM 2258 O O . LEU A 1 269 ? 23.753 -0.291 -13.271 1.00 89.19 269 LEU A O 1
ATOM 2262 N N . THR A 1 270 ? 23.115 -0.448 -15.412 1.00 86.56 270 THR A N 1
ATOM 2263 C CA . THR A 1 270 ? 22.919 -1.911 -15.390 1.00 86.56 270 THR A CA 1
ATOM 2264 C C . THR A 1 270 ? 24.129 -2.709 -15.876 1.00 86.56 270 THR A C 1
ATOM 2266 O O . THR A 1 270 ? 24.233 -3.898 -15.568 1.00 86.56 270 THR A O 1
ATOM 2269 N N . ARG A 1 271 ? 25.045 -2.096 -16.641 1.00 79.00 271 ARG A N 1
ATOM 2270 C CA . ARG A 1 271 ? 26.110 -2.819 -17.364 1.00 79.00 271 ARG A CA 1
ATOM 2271 C C . ARG A 1 271 ? 27.542 -2.339 -17.104 1.00 79.00 271 ARG A C 1
ATOM 2273 O O . ARG A 1 271 ? 28.439 -2.772 -17.811 1.00 79.00 271 ARG A O 1
ATOM 2280 N N . SER A 1 272 ? 27.777 -1.529 -16.069 1.00 65.00 272 SER A N 1
ATOM 2281 C CA . SER A 1 272 ? 29.120 -1.218 -15.539 1.00 65.00 272 SER A CA 1
ATOM 2282 C C . SER A 1 272 ? 30.124 -0.685 -16.580 1.00 65.00 272 SER A C 1
ATOM 2284 O O . SER A 1 272 ? 31.062 -1.379 -16.958 1.00 65.00 272 SER A O 1
ATOM 2286 N N . ASN A 1 273 ? 29.977 0.587 -16.970 1.00 63.25 273 ASN A N 1
ATOM 2287 C CA . ASN A 1 273 ? 30.929 1.371 -17.785 1.00 63.25 273 ASN A CA 1
ATOM 2288 C C . ASN A 1 273 ? 31.131 0.966 -19.260 1.00 63.25 273 ASN A C 1
ATOM 2290 O O . ASN A 1 273 ? 31.958 1.581 -19.933 1.00 63.25 273 ASN A O 1
ATOM 2294 N N . ASP A 1 274 ? 30.364 0.017 -19.798 1.00 80.06 274 ASP A N 1
ATOM 2295 C CA . ASP A 1 274 ? 30.349 -0.229 -21.244 1.00 80.06 274 ASP A CA 1
ATOM 2296 C C . ASP A 1 274 ? 29.633 0.908 -21.985 1.00 80.06 274 ASP A C 1
ATOM 2298 O O . ASP A 1 274 ? 28.498 1.263 -21.652 1.00 80.06 274 ASP A O 1
ATOM 2302 N N . THR A 1 275 ? 30.258 1.434 -23.040 1.00 85.94 275 THR A N 1
ATOM 2303 C CA . THR A 1 275 ? 29.588 2.358 -23.963 1.00 85.94 275 THR A CA 1
ATOM 2304 C C . THR A 1 275 ? 28.390 1.650 -24.610 1.00 85.94 275 THR A C 1
ATOM 2306 O O . THR A 1 275 ? 28.563 0.549 -25.147 1.00 85.94 275 THR A O 1
ATOM 2309 N N . PRO A 1 276 ? 27.181 2.246 -24.590 1.00 88.81 276 PRO A N 1
ATOM 2310 C CA . PRO A 1 276 ? 26.028 1.689 -25.285 1.00 88.81 276 PRO A CA 1
ATOM 2311 C C . PRO A 1 276 ? 26.338 1.475 -26.776 1.00 88.81 276 PRO A C 1
ATOM 2313 O O . PRO A 1 276 ? 26.902 2.370 -27.409 1.00 88.81 276 PRO A O 1
ATOM 2316 N N . PRO A 1 277 ? 25.986 0.321 -27.366 1.00 90.88 277 PRO A N 1
ATOM 2317 C CA . PRO A 1 277 ? 26.166 0.095 -28.795 1.00 90.88 277 PRO A CA 1
ATOM 2318 C C . PRO A 1 277 ? 25.338 1.079 -29.627 1.00 90.88 277 PRO A C 1
ATOM 2320 O O . PRO A 1 277 ? 24.177 1.319 -29.306 1.00 90.88 277 PRO A O 1
ATOM 2323 N N . GLU A 1 278 ? 25.875 1.544 -30.760 1.00 91.25 278 GLU A N 1
ATOM 2324 C CA . GLU A 1 278 ? 25.141 2.402 -31.714 1.00 91.25 278 GLU A CA 1
ATOM 2325 C C . GLU A 1 278 ? 23.828 1.750 -32.187 1.00 91.25 278 GLU A C 1
ATOM 2327 O O . GLU A 1 278 ? 22.822 2.416 -32.418 1.00 91.25 278 GLU A O 1
ATOM 2332 N N . ALA A 1 279 ? 23.805 0.413 -32.248 1.00 94.44 279 ALA A N 1
ATOM 2333 C CA . ALA A 1 279 ? 22.615 -0.367 -32.570 1.00 94.44 279 ALA A CA 1
ATOM 2334 C C . ALA A 1 279 ? 21.433 -0.118 -31.609 1.00 94.44 279 ALA A C 1
ATOM 2336 O O . ALA A 1 279 ? 20.289 -0.320 -31.998 1.00 94.44 279 ALA A O 1
ATOM 2337 N N . LEU A 1 280 ? 21.664 0.361 -30.380 1.00 94.31 280 LEU A N 1
ATOM 2338 C CA . LEU A 1 280 ? 20.581 0.727 -29.463 1.00 94.31 280 LEU A CA 1
ATOM 2339 C C . LEU A 1 280 ? 19.709 1.859 -30.035 1.00 94.31 280 LEU A C 1
ATOM 2341 O O . LEU A 1 280 ? 18.491 1.843 -29.856 1.00 94.31 280 LEU A O 1
ATOM 2345 N N . TYR A 1 281 ? 20.309 2.811 -30.759 1.00 95.25 281 TYR A N 1
ATOM 2346 C CA . TYR A 1 281 ? 19.570 3.894 -31.410 1.00 95.25 281 TYR A CA 1
ATOM 2347 C C . TYR A 1 281 ? 18.672 3.372 -32.534 1.00 95.25 281 TYR A C 1
ATOM 2349 O O . TYR A 1 281 ? 17.490 3.715 -32.593 1.00 95.25 281 TYR A O 1
ATOM 2357 N N . SER A 1 282 ? 19.205 2.513 -33.408 1.00 96.06 282 SER A N 1
ATOM 2358 C CA . SER A 1 282 ? 18.415 1.936 -34.499 1.00 96.06 282 SER A CA 1
ATOM 2359 C C . SER A 1 282 ? 17.300 1.027 -33.977 1.00 96.06 282 SER A C 1
ATOM 2361 O O . SER A 1 282 ? 16.185 1.082 -34.492 1.00 96.06 282 SER A O 1
ATOM 2363 N N . GLU A 1 283 ? 17.550 0.256 -32.917 1.00 96.62 283 GLU A N 1
ATOM 2364 C CA . GLU A 1 283 ? 16.530 -0.547 -32.233 1.00 96.62 283 GLU A CA 1
ATOM 2365 C C . GLU A 1 283 ? 15.400 0.318 -31.655 1.00 96.62 283 GLU A C 1
ATOM 2367 O O . GLU A 1 283 ? 14.222 -0.003 -31.833 1.00 96.62 283 GLU A O 1
ATOM 2372 N N . LEU A 1 284 ? 15.735 1.449 -31.021 1.00 95.62 284 LEU A N 1
ATOM 2373 C CA . LEU A 1 284 ? 14.744 2.402 -30.518 1.00 95.62 284 LEU A CA 1
ATOM 2374 C C . LEU A 1 284 ? 13.925 3.039 -31.652 1.00 95.62 284 LEU A C 1
ATOM 2376 O O . LEU A 1 284 ? 12.718 3.246 -31.501 1.00 95.62 284 LEU A O 1
ATOM 2380 N N . ALA A 1 285 ? 14.552 3.342 -32.791 1.00 95.62 285 ALA A N 1
ATOM 2381 C CA . ALA A 1 285 ? 13.858 3.884 -33.956 1.00 95.62 285 ALA A CA 1
ATOM 2382 C C . ALA A 1 285 ? 12.831 2.883 -34.519 1.00 95.62 285 ALA A C 1
ATOM 2384 O O . ALA A 1 285 ? 11.693 3.266 -34.803 1.00 95.62 285 ALA A O 1
ATOM 2385 N N . ILE A 1 286 ? 13.196 1.596 -34.601 1.00 95.25 286 ILE A N 1
ATOM 2386 C CA . ILE A 1 286 ? 12.276 0.517 -34.997 1.00 95.25 286 ILE A CA 1
ATOM 2387 C C . ILE A 1 286 ? 11.119 0.435 -34.001 1.00 95.25 286 ILE A C 1
ATOM 2389 O O . ILE A 1 286 ? 9.960 0.513 -34.406 1.00 95.25 286 ILE A O 1
ATOM 2393 N N . PHE A 1 287 ? 11.418 0.367 -32.701 1.00 94.75 287 PHE A N 1
ATOM 2394 C CA . PHE A 1 287 ? 10.399 0.325 -31.653 1.00 94.75 287 PHE A CA 1
ATOM 2395 C C . PHE A 1 287 ? 9.410 1.495 -31.753 1.00 94.75 287 PHE A C 1
ATOM 2397 O O . PHE A 1 287 ? 8.196 1.296 -31.745 1.00 94.75 287 PHE A O 1
ATOM 2404 N N . SER A 1 288 ? 9.924 2.710 -31.950 1.00 94.00 288 SER A N 1
ATOM 2405 C CA . SER A 1 288 ? 9.114 3.925 -32.091 1.00 94.00 288 SER A CA 1
ATOM 2406 C C . SER A 1 288 ? 8.161 3.860 -33.288 1.00 94.00 288 SER A C 1
ATOM 2408 O O . SER A 1 288 ? 7.035 4.349 -33.203 1.00 94.00 288 SER A O 1
ATOM 2410 N N . SER A 1 289 ? 8.584 3.233 -34.391 1.00 94.75 289 SER A N 1
ATOM 2411 C CA . SER A 1 289 ? 7.769 3.094 -35.605 1.00 94.75 289 SER A CA 1
ATOM 2412 C C . SER A 1 289 ? 6.575 2.147 -35.433 1.00 94.75 289 SER A C 1
ATOM 2414 O O . SER A 1 289 ? 5.537 2.352 -36.062 1.00 94.75 289 SER A O 1
ATOM 2416 N N . VAL A 1 290 ? 6.692 1.153 -34.546 1.00 93.62 290 VAL A N 1
ATOM 2417 C CA . VAL A 1 290 ? 5.656 0.132 -34.316 1.00 93.62 290 VAL A CA 1
ATOM 2418 C C . VAL A 1 290 ? 4.866 0.347 -33.025 1.00 93.62 290 VAL A C 1
ATOM 2420 O O . VAL A 1 290 ? 3.822 -0.275 -32.853 1.00 93.62 290 VAL A O 1
ATOM 2423 N N . TYR A 1 291 ? 5.305 1.247 -32.141 1.00 91.00 291 TYR A N 1
ATOM 2424 C CA . TYR A 1 291 ? 4.745 1.469 -30.803 1.00 91.00 291 TYR A CA 1
ATOM 2425 C C . TYR A 1 291 ? 3.217 1.606 -30.760 1.00 91.00 291 TYR A C 1
ATOM 2427 O O . TYR A 1 291 ? 2.560 0.928 -29.977 1.00 91.00 291 TYR A O 1
ATOM 2435 N N . GLN A 1 292 ? 2.638 2.428 -31.642 1.00 90.19 292 GLN A N 1
ATOM 2436 C CA . GLN A 1 292 ? 1.185 2.665 -31.693 1.00 90.19 292 GLN A CA 1
ATOM 2437 C C . GLN A 1 292 ? 0.374 1.431 -32.123 1.00 90.19 292 GLN A C 1
ATOM 2439 O O . GLN A 1 292 ? -0.836 1.391 -31.933 1.00 90.19 292 GLN A O 1
ATOM 2444 N N . SER A 1 293 ? 1.030 0.438 -32.728 1.00 89.88 293 SER A N 1
ATOM 2445 C CA . SER A 1 293 ? 0.414 -0.814 -33.183 1.00 89.88 293 SER A CA 1
ATOM 2446 C C . SER A 1 293 ? 0.592 -1.974 -32.200 1.00 89.88 293 SER A C 1
ATOM 2448 O O . SER A 1 293 ? 0.121 -3.081 -32.465 1.00 89.88 293 SER A O 1
ATOM 2450 N N . LEU A 1 294 ? 1.301 -1.757 -31.087 1.00 89.00 294 LEU A N 1
ATOM 2451 C CA . LEU A 1 294 ? 1.512 -2.791 -30.081 1.00 89.00 294 LEU A CA 1
ATOM 2452 C C . LEU A 1 294 ? 0.240 -2.993 -29.257 1.00 89.00 294 LEU A C 1
ATOM 2454 O O . LEU A 1 294 ? -0.362 -2.048 -28.755 1.00 89.00 294 LEU A O 1
ATOM 2458 N N . GLU A 1 295 ? -0.140 -4.256 -29.101 1.00 85.25 295 GLU A N 1
ATOM 2459 C CA . GLU A 1 295 ? -1.249 -4.684 -28.255 1.00 85.25 295 GLU A CA 1
ATOM 2460 C C . GLU A 1 295 ? -0.739 -5.089 -26.864 1.00 85.25 295 GLU A C 1
ATOM 2462 O O . GLU A 1 295 ? 0.406 -5.522 -26.713 1.00 85.25 295 GLU A O 1
ATOM 2467 N N . GLY A 1 296 ? -1.607 -4.986 -25.854 1.00 84.69 296 GLY A N 1
ATOM 2468 C CA . GLY A 1 296 ? -1.317 -5.381 -24.472 1.00 84.69 296 GLY A CA 1
ATOM 2469 C C . GLY A 1 296 ? -1.103 -4.202 -23.522 1.00 84.69 296 GLY A C 1
ATOM 2470 O O . GLY A 1 296 ? -1.325 -3.045 -23.878 1.00 84.69 296 GLY A O 1
ATOM 2471 N N . LYS A 1 297 ? -0.716 -4.507 -22.280 1.00 82.38 297 LYS A N 1
ATOM 2472 C CA . LYS A 1 297 ? -0.387 -3.520 -21.241 1.00 82.38 297 LYS A CA 1
ATOM 2473 C C . LYS A 1 297 ? 0.971 -3.829 -20.628 1.00 82.38 297 LYS A C 1
ATOM 2475 O O . LYS A 1 297 ? 1.340 -4.993 -20.503 1.00 82.38 297 LYS A O 1
ATOM 2480 N N . SER A 1 298 ? 1.687 -2.792 -20.192 1.00 80.12 298 SER A N 1
ATOM 2481 C CA . SER A 1 298 ? 2.958 -2.935 -19.472 1.00 80.12 298 SER A CA 1
ATOM 2482 C C . SER A 1 298 ? 3.956 -3.855 -20.212 1.00 80.12 298 SER A C 1
ATOM 2484 O O . SER A 1 298 ? 4.353 -3.553 -21.338 1.00 80.12 298 SER A O 1
ATOM 2486 N N . VAL A 1 299 ? 4.360 -4.983 -19.615 1.00 88.00 299 VAL A N 1
ATOM 2487 C CA . VAL A 1 299 ? 5.316 -5.942 -20.198 1.00 88.00 299 VAL A CA 1
ATOM 2488 C C . VAL A 1 299 ? 4.800 -6.667 -21.439 1.00 88.00 299 VAL A C 1
ATOM 2490 O O . VAL A 1 299 ? 5.606 -7.037 -22.289 1.00 88.00 299 VAL A O 1
ATOM 2493 N N . ASP A 1 300 ? 3.484 -6.811 -21.610 1.00 89.75 300 ASP A N 1
ATOM 2494 C CA . ASP A 1 300 ? 2.921 -7.496 -22.780 1.00 89.75 300 ASP A CA 1
ATOM 2495 C C . ASP A 1 300 ? 3.267 -6.756 -24.078 1.00 89.75 300 ASP A C 1
ATOM 2497 O O . ASP A 1 300 ? 3.524 -7.383 -25.106 1.00 89.75 300 ASP A O 1
ATOM 2501 N N . MET A 1 301 ? 3.356 -5.422 -24.023 1.00 91.88 301 MET A N 1
ATOM 2502 C CA . MET A 1 301 ? 3.782 -4.607 -25.163 1.00 91.88 301 MET A CA 1
ATOM 2503 C C . MET A 1 301 ? 5.243 -4.888 -25.536 1.00 91.88 301 MET A C 1
ATOM 2505 O O . MET A 1 301 ? 5.567 -4.998 -26.720 1.00 91.88 301 MET A O 1
ATOM 2509 N N . TRP A 1 302 ? 6.116 -5.064 -24.539 1.00 94.19 302 TRP A N 1
ATOM 2510 C CA . TRP A 1 302 ? 7.504 -5.473 -24.760 1.00 94.19 302 TRP A CA 1
ATOM 2511 C C . TRP A 1 302 ? 7.578 -6.874 -25.373 1.00 94.19 302 TRP A C 1
ATOM 2513 O O . TRP A 1 302 ? 8.274 -7.072 -26.368 1.00 94.19 302 TRP A O 1
ATOM 2523 N N . CYS A 1 303 ? 6.823 -7.837 -24.839 1.00 92.75 303 CYS A N 1
ATOM 2524 C CA . CYS A 1 303 ? 6.748 -9.190 -25.391 1.00 92.75 303 CYS A CA 1
ATOM 2525 C C . CYS A 1 303 ? 6.238 -9.196 -26.842 1.00 92.75 303 CYS A C 1
ATOM 2527 O O . CYS A 1 303 ? 6.830 -9.852 -27.698 1.00 92.75 303 CYS A O 1
ATOM 2529 N N . SER A 1 304 ? 5.187 -8.425 -27.134 1.00 93.50 304 SER A N 1
ATOM 2530 C CA . SER A 1 304 ? 4.642 -8.241 -28.483 1.00 93.50 304 SER A CA 1
ATOM 2531 C C . SER A 1 304 ? 5.697 -7.689 -29.444 1.00 93.50 304 SER A C 1
ATOM 2533 O O . SER A 1 304 ? 5.884 -8.241 -30.530 1.00 93.50 304 SER A O 1
ATOM 2535 N N . PHE A 1 305 ? 6.453 -6.670 -29.029 1.00 95.12 305 PHE A N 1
ATOM 2536 C CA . PHE A 1 305 ? 7.535 -6.102 -29.829 1.00 95.12 305 PHE A CA 1
ATOM 2537 C C . PHE A 1 305 ? 8.639 -7.126 -30.130 1.00 95.12 305 PHE A C 1
ATOM 2539 O O . PHE A 1 305 ? 8.928 -7.388 -31.297 1.00 95.12 305 PHE A O 1
ATOM 2546 N N . PHE A 1 306 ? 9.202 -7.770 -29.103 1.00 95.75 306 PHE A N 1
ATOM 2547 C CA . PHE A 1 306 ? 10.307 -8.724 -29.273 1.00 95.75 306 PHE A CA 1
ATOM 2548 C C . PHE A 1 306 ? 9.904 -10.025 -29.981 1.00 95.75 306 PHE A C 1
ATOM 2550 O O . PHE A 1 306 ? 10.769 -10.765 -30.441 1.00 95.75 306 PHE A O 1
ATOM 2557 N N . SER A 1 307 ? 8.602 -10.312 -30.091 1.00 93.69 307 SER A N 1
ATOM 2558 C CA . SER A 1 307 ? 8.104 -11.432 -30.900 1.00 93.69 307 SER A CA 1
ATOM 2559 C C . SER A 1 307 ? 8.160 -11.166 -32.410 1.00 93.69 307 SER A C 1
ATOM 2561 O O . SER A 1 307 ? 8.164 -12.115 -33.193 1.00 93.69 307 SER A O 1
ATOM 2563 N N . LYS A 1 308 ? 8.196 -9.890 -32.818 1.00 92.69 308 LYS A N 1
ATOM 2564 C CA . LYS A 1 308 ? 8.140 -9.456 -34.224 1.00 92.69 308 LYS A CA 1
ATOM 2565 C C . LYS A 1 308 ? 9.465 -8.878 -34.706 1.00 92.69 308 LYS A C 1
ATOM 2567 O O . LYS A 1 308 ? 9.852 -9.120 -35.843 1.00 92.69 308 LYS A O 1
ATOM 2572 N N . GLU A 1 309 ? 10.150 -8.137 -33.841 1.00 94.19 309 GLU A N 1
ATOM 2573 C CA . GLU A 1 309 ? 11.335 -7.360 -34.186 1.00 94.19 309 GLU A CA 1
ATOM 2574 C C . GLU A 1 309 ? 12.576 -7.849 -33.435 1.00 94.19 309 GLU A C 1
ATOM 2576 O O . GLU A 1 309 ? 12.535 -8.187 -32.249 1.00 94.19 309 GLU A O 1
ATOM 2581 N N . SER A 1 310 ? 13.719 -7.838 -34.122 1.00 94.75 310 SER A N 1
ATOM 2582 C CA . SER A 1 310 ? 15.009 -8.169 -33.517 1.00 94.75 310 SER A CA 1
ATOM 2583 C C . SER A 1 310 ? 15.657 -6.920 -32.921 1.00 94.75 310 SER A C 1
ATOM 2585 O O . SER A 1 310 ? 16.304 -6.155 -33.633 1.00 94.75 310 SER A O 1
ATOM 2587 N N . ALA A 1 311 ? 15.547 -6.760 -31.602 1.00 96.12 311 ALA A N 1
ATOM 2588 C CA . ALA A 1 311 ? 16.171 -5.672 -30.847 1.00 96.12 311 ALA A CA 1
ATOM 2589 C C . ALA A 1 311 ? 16.973 -6.206 -29.642 1.00 96.12 311 ALA A C 1
ATOM 2591 O O . ALA A 1 311 ? 16.507 -6.153 -28.501 1.00 96.12 311 ALA A O 1
ATOM 2592 N N . PRO A 1 312 ? 18.155 -6.810 -29.876 1.00 94.88 312 PRO A N 1
ATOM 2593 C CA . PRO A 1 312 ? 18.893 -7.541 -28.849 1.00 94.88 312 PRO A CA 1
ATOM 2594 C C . PRO A 1 312 ? 19.442 -6.665 -27.716 1.00 94.88 312 PRO A C 1
ATOM 2596 O O . PRO A 1 312 ? 19.608 -7.168 -26.604 1.00 94.88 312 PRO A O 1
ATOM 2599 N N . ASN A 1 313 ? 19.760 -5.390 -27.955 1.00 94.25 313 ASN A N 1
ATOM 2600 C CA . ASN A 1 313 ? 20.282 -4.505 -26.911 1.00 94.25 313 ASN A CA 1
ATOM 2601 C C . ASN A 1 313 ? 19.153 -3.991 -26.014 1.00 94.25 313 ASN A C 1
ATOM 2603 O O . ASN A 1 313 ? 19.277 -4.033 -24.789 1.00 94.25 313 ASN A O 1
ATOM 2607 N N . LEU A 1 314 ? 18.027 -3.604 -26.613 1.00 94.81 314 LEU A N 1
ATOM 2608 C CA . LEU A 1 314 ? 16.824 -3.211 -25.891 1.00 94.81 314 LEU A CA 1
ATOM 2609 C C . LEU A 1 314 ? 16.241 -4.390 -25.102 1.00 94.81 314 LEU A C 1
ATOM 2611 O O . LEU A 1 314 ? 15.911 -4.236 -23.927 1.00 94.81 314 LEU A O 1
ATOM 2615 N N . LEU A 1 315 ? 16.217 -5.591 -25.693 1.00 95.38 315 LEU A N 1
ATOM 2616 C CA . LEU A 1 315 ? 15.791 -6.818 -25.014 1.00 95.38 315 LEU A CA 1
ATOM 2617 C C . LEU A 1 315 ? 16.623 -7.084 -23.758 1.00 95.38 315 LEU A C 1
ATOM 2619 O O . LEU A 1 315 ? 16.058 -7.367 -22.705 1.00 95.38 315 LEU A O 1
ATOM 2623 N N . LYS A 1 316 ? 17.953 -6.945 -23.837 1.00 92.75 316 LYS A N 1
ATOM 2624 C CA . LYS A 1 316 ? 18.838 -7.122 -22.674 1.00 92.75 316 LYS A CA 1
ATOM 2625 C C . LYS A 1 316 ? 18.517 -6.140 -21.548 1.00 92.75 316 LYS A C 1
ATOM 2627 O O . LYS A 1 316 ? 18.521 -6.552 -20.390 1.00 92.75 316 LYS A O 1
ATOM 2632 N N . LEU A 1 317 ? 18.250 -4.869 -21.865 1.00 94.06 317 LEU A N 1
ATOM 2633 C CA . LEU A 1 317 ? 17.872 -3.865 -20.863 1.00 94.06 317 LEU A CA 1
ATOM 2634 C C . LEU A 1 317 ? 16.539 -4.219 -20.200 1.00 94.06 317 LEU A C 1
ATOM 2636 O O . LEU A 1 317 ? 16.455 -4.266 -18.972 1.00 94.06 317 LEU A O 1
ATOM 2640 N N . VAL A 1 318 ? 15.519 -4.526 -21.007 1.00 94.75 318 VAL A N 1
ATOM 2641 C CA . VAL A 1 318 ? 14.182 -4.870 -20.509 1.00 94.75 318 VAL A CA 1
ATOM 2642 C C . VAL A 1 318 ? 14.232 -6.132 -19.650 1.00 94.75 318 VAL A C 1
ATOM 2644 O O . VAL A 1 318 ? 13.723 -6.122 -18.532 1.00 94.75 318 VAL A O 1
ATOM 2647 N N . GLN A 1 319 ? 14.902 -7.192 -20.113 1.00 93.69 319 GLN A N 1
ATOM 2648 C CA . GLN A 1 319 ? 15.066 -8.437 -19.357 1.00 93.69 319 GLN A CA 1
ATOM 2649 C C . GLN A 1 319 ? 15.785 -8.213 -18.028 1.00 93.69 319 GLN A C 1
ATOM 2651 O O . GLN A 1 319 ? 15.352 -8.740 -17.005 1.00 93.69 319 GLN A O 1
ATOM 2656 N N . HIS A 1 320 ? 16.855 -7.414 -18.028 1.00 93.50 320 HIS A N 1
ATOM 2657 C CA . HIS A 1 320 ? 17.584 -7.108 -16.805 1.00 93.50 320 HIS A CA 1
ATOM 2658 C C . HIS A 1 320 ? 16.676 -6.422 -15.781 1.00 93.50 320 HIS A C 1
ATOM 2660 O O . HIS A 1 320 ? 16.559 -6.909 -14.659 1.00 93.50 320 HIS A O 1
ATOM 2666 N N . VAL A 1 321 ? 15.974 -5.352 -16.164 1.00 94.25 321 VAL A N 1
ATOM 2667 C CA . VAL A 1 321 ? 15.080 -4.633 -15.242 1.00 94.25 321 VAL A CA 1
ATOM 2668 C C . VAL A 1 321 ? 13.920 -5.518 -14.781 1.00 94.25 321 VAL A C 1
ATOM 2670 O O . VAL A 1 321 ? 13.602 -5.530 -13.594 1.00 94.25 321 VAL A O 1
ATOM 2673 N N . CYS A 1 322 ? 13.316 -6.300 -15.681 1.00 91.75 322 CYS A N 1
ATOM 2674 C CA . CYS A 1 322 ? 12.225 -7.215 -15.329 1.00 91.75 322 CYS A CA 1
ATOM 2675 C C . CYS A 1 322 ? 12.667 -8.344 -14.385 1.00 91.75 322 CYS A C 1
ATOM 2677 O O . CYS A 1 322 ? 11.842 -8.875 -13.650 1.00 91.75 322 CYS A O 1
ATOM 2679 N N . SER A 1 323 ? 13.955 -8.702 -14.374 1.00 91.06 323 SER A N 1
ATOM 2680 C CA . SER A 1 323 ? 14.499 -9.723 -13.469 1.00 91.06 323 SER A CA 1
ATOM 2681 C C . SER A 1 323 ? 14.700 -9.238 -12.027 1.00 91.06 323 SER A C 1
ATOM 2683 O O . SER A 1 323 ? 14.956 -10.050 -11.138 1.00 91.06 323 SER A O 1
ATOM 2685 N N . ILE A 1 324 ? 14.584 -7.929 -11.772 1.00 91.19 324 ILE A N 1
ATOM 2686 C CA . ILE A 1 324 ? 14.776 -7.348 -10.441 1.00 91.19 324 ILE A CA 1
ATOM 2687 C C . ILE A 1 324 ? 13.473 -7.490 -9.636 1.00 91.19 324 ILE A C 1
ATOM 2689 O O . ILE A 1 324 ? 12.462 -6.881 -9.994 1.00 91.19 324 ILE A O 1
ATOM 2693 N N . PRO A 1 325 ? 13.467 -8.242 -8.520 1.00 88.81 325 PRO A N 1
ATOM 2694 C CA . PRO A 1 325 ? 12.275 -8.386 -7.696 1.00 88.81 325 PRO A CA 1
ATOM 2695 C C . PRO A 1 325 ? 11.967 -7.088 -6.938 1.00 88.81 325 PRO A C 1
ATOM 2697 O O . PRO A 1 325 ? 12.843 -6.487 -6.318 1.00 88.81 325 PRO A O 1
ATOM 2700 N N . VAL A 1 326 ? 10.695 -6.683 -6.931 1.00 89.31 326 VAL A N 1
ATOM 2701 C CA . VAL A 1 326 ? 10.221 -5.482 -6.210 1.00 89.31 326 VAL A CA 1
ATOM 2702 C C . VAL A 1 326 ? 9.940 -5.723 -4.731 1.00 89.31 326 VAL A C 1
ATOM 2704 O O . VAL A 1 326 ? 9.870 -4.779 -3.944 1.00 89.31 326 VAL A O 1
ATOM 2707 N N . SER A 1 327 ? 9.742 -6.981 -4.338 1.00 86.44 327 SER A N 1
ATOM 2708 C CA . SER A 1 327 ? 9.430 -7.350 -2.964 1.00 86.44 327 SER A CA 1
ATOM 2709 C C . SER A 1 327 ? 9.944 -8.742 -2.622 1.00 86.44 327 SER A C 1
ATOM 2711 O O . SER A 1 327 ? 10.150 -9.605 -3.478 1.00 86.44 327 SER A O 1
ATOM 2713 N N . ASN A 1 328 ? 10.086 -8.990 -1.322 1.00 84.69 328 ASN A N 1
ATOM 2714 C CA . ASN A 1 328 ? 10.443 -10.307 -0.806 1.00 84.69 328 ASN A CA 1
ATOM 2715 C C . ASN A 1 328 ? 9.272 -11.302 -0.867 1.00 84.69 328 ASN A C 1
ATOM 2717 O O . ASN A 1 328 ? 9.458 -12.460 -0.504 1.00 84.69 328 ASN A O 1
ATOM 2721 N N . ALA A 1 329 ? 8.082 -10.891 -1.326 1.00 82.25 329 ALA A N 1
ATOM 2722 C CA . ALA A 1 329 ? 6.894 -11.742 -1.370 1.00 82.25 329 ALA A CA 1
ATOM 2723 C C . ALA A 1 329 ? 7.121 -13.008 -2.207 1.00 82.25 329 ALA A C 1
ATOM 2725 O O . ALA A 1 329 ? 6.661 -14.088 -1.839 1.00 82.25 329 ALA A O 1
ATOM 2726 N N . PHE A 1 330 ? 7.894 -12.895 -3.293 1.00 77.19 330 PHE A N 1
ATOM 2727 C CA . PHE A 1 330 ? 8.298 -14.045 -4.097 1.00 77.19 330 PHE A CA 1
ATOM 2728 C C . PHE A 1 330 ? 9.077 -15.072 -3.264 1.00 77.19 330 PHE A C 1
ATOM 2730 O O . PHE A 1 330 ? 8.702 -16.242 -3.207 1.00 77.19 330 PHE A O 1
ATOM 2737 N N . VAL A 1 331 ? 10.098 -14.622 -2.533 1.00 81.19 331 VAL A N 1
ATOM 2738 C CA . VAL A 1 331 ? 10.910 -15.479 -1.658 1.00 81.19 331 VAL A CA 1
ATOM 2739 C C . VAL A 1 331 ? 10.081 -16.025 -0.488 1.00 81.19 331 VAL A C 1
ATOM 2741 O O . VAL A 1 331 ? 10.210 -17.193 -0.125 1.00 81.19 331 VAL A O 1
ATOM 2744 N N . GLU A 1 332 ? 9.171 -15.229 0.081 1.00 82.25 332 GLU A N 1
ATOM 2745 C CA . GLU A 1 332 ? 8.265 -15.687 1.140 1.00 82.25 332 GLU A CA 1
ATOM 2746 C C . GLU A 1 332 ? 7.314 -16.797 0.669 1.00 82.25 332 GLU A C 1
ATOM 2748 O O . GLU A 1 332 ? 7.049 -17.730 1.432 1.00 82.25 332 GLU A O 1
ATOM 2753 N N . ARG A 1 333 ? 6.842 -16.755 -0.586 1.00 81.12 333 ARG A N 1
ATOM 2754 C CA . ARG A 1 333 ? 6.064 -17.853 -1.185 1.00 81.12 333 ARG A CA 1
ATOM 2755 C C . ARG A 1 333 ? 6.889 -19.132 -1.287 1.00 81.12 333 ARG A C 1
ATOM 2757 O O . ARG A 1 333 ? 6.394 -20.184 -0.885 1.00 81.12 333 ARG A O 1
ATOM 2764 N N . ILE A 1 334 ? 8.146 -19.040 -1.724 1.00 82.31 334 ILE A N 1
ATOM 2765 C CA . ILE A 1 334 ? 9.071 -20.187 -1.755 1.00 82.31 334 ILE A CA 1
ATOM 2766 C C . ILE A 1 334 ? 9.252 -20.759 -0.347 1.00 82.31 334 ILE A C 1
ATOM 2768 O O . ILE A 1 334 ? 9.115 -21.964 -0.145 1.00 82.31 334 ILE A O 1
ATOM 2772 N N . PHE A 1 335 ? 9.473 -19.907 0.659 1.00 82.38 335 PHE A N 1
ATOM 2773 C CA . PHE A 1 335 ? 9.587 -20.353 2.049 1.00 82.38 335 PHE A CA 1
ATOM 2774 C C . PHE A 1 335 ? 8.306 -20.987 2.594 1.00 82.38 335 PHE A C 1
ATOM 2776 O O . PHE A 1 335 ? 8.385 -21.874 3.443 1.00 82.38 335 PHE A O 1
ATOM 2783 N N . ASN A 1 336 ? 7.132 -20.566 2.124 1.00 81.50 336 ASN A N 1
ATOM 2784 C CA . ASN A 1 336 ? 5.869 -21.197 2.490 1.00 81.50 336 ASN A CA 1
ATOM 2785 C C . ASN A 1 336 ? 5.760 -22.613 1.900 1.00 81.50 336 ASN A C 1
ATOM 2787 O O . ASN A 1 336 ? 5.463 -23.557 2.629 1.00 81.50 336 ASN A O 1
ATOM 2791 N N . VAL A 1 337 ? 6.093 -22.785 0.614 1.00 80.25 337 VAL A N 1
ATOM 2792 C CA . VAL A 1 337 ? 6.147 -24.107 -0.038 1.00 80.25 337 VAL A CA 1
ATOM 2793 C C . VAL A 1 337 ? 7.165 -25.010 0.660 1.00 80.25 337 VAL A C 1
ATOM 2795 O O . VAL A 1 337 ? 6.825 -26.124 1.054 1.00 80.25 337 VAL A O 1
ATOM 2798 N N . MET A 1 338 ? 8.374 -24.501 0.923 1.00 81.69 338 MET A N 1
ATOM 2799 C CA . MET A 1 338 ? 9.382 -25.194 1.735 1.00 81.69 338 MET A CA 1
ATOM 2800 C C . MET A 1 338 ? 8.834 -25.601 3.096 1.00 81.69 338 MET A C 1
ATOM 2802 O O . MET A 1 338 ? 9.047 -26.727 3.530 1.00 81.69 338 MET A O 1
ATOM 2806 N N . GLY A 1 339 ? 8.123 -24.696 3.770 1.00 77.31 339 GLY A N 1
ATOM 2807 C CA . GLY A 1 339 ? 7.478 -24.958 5.049 1.00 77.31 339 GLY A CA 1
ATOM 2808 C C . GLY A 1 339 ? 6.522 -26.144 4.971 1.00 77.31 339 GLY A C 1
ATOM 2809 O O . GLY A 1 339 ? 6.590 -27.022 5.823 1.00 77.31 339 GLY A O 1
ATOM 2810 N N . ASN A 1 340 ? 5.691 -26.235 3.937 1.00 75.88 340 ASN A N 1
ATOM 2811 C CA . ASN A 1 340 ? 4.769 -27.362 3.763 1.00 75.88 340 ASN A CA 1
ATOM 2812 C C . ASN A 1 340 ? 5.512 -28.683 3.502 1.00 75.88 340 ASN A C 1
ATOM 2814 O O . ASN A 1 340 ? 5.156 -29.710 4.071 1.00 75.88 340 ASN A O 1
ATOM 2818 N N . ILE A 1 341 ? 6.590 -28.651 2.713 1.00 74.38 341 ILE A N 1
ATOM 2819 C CA . ILE A 1 341 ? 7.423 -29.830 2.421 1.00 74.38 341 ILE A CA 1
ATOM 2820 C C . ILE A 1 341 ? 8.197 -30.305 3.671 1.00 74.38 341 ILE A C 1
ATOM 2822 O O . ILE A 1 341 ? 8.370 -31.506 3.883 1.00 74.38 341 ILE A O 1
ATOM 2826 N N . TRP A 1 342 ? 8.660 -29.374 4.514 1.00 70.56 342 TRP A N 1
ATOM 2827 C CA . TRP A 1 342 ? 9.475 -29.650 5.708 1.00 70.56 342 TRP A CA 1
ATOM 2828 C C . TRP A 1 342 ? 8.704 -29.757 7.030 1.00 70.56 342 TRP A C 1
ATOM 2830 O O . TRP A 1 342 ? 9.300 -30.094 8.059 1.00 70.56 342 TRP A O 1
ATOM 2840 N N . THR A 1 343 ? 7.403 -29.472 7.051 1.00 63.56 343 THR A N 1
ATOM 2841 C CA . THR A 1 343 ? 6.571 -29.628 8.254 1.00 63.56 343 THR A CA 1
ATOM 2842 C C . THR A 1 343 ? 5.991 -31.037 8.361 1.00 63.56 343 THR A C 1
ATOM 2844 O O . THR A 1 343 ? 6.089 -31.850 7.451 1.00 63.56 343 THR A O 1
ATOM 2847 N N . ASN A 1 344 ? 5.402 -31.343 9.521 1.00 54.31 344 ASN A N 1
ATOM 2848 C CA . ASN A 1 344 ? 4.942 -32.682 9.909 1.00 54.31 344 ASN A CA 1
ATOM 2849 C C . ASN A 1 344 ? 3.838 -33.289 9.011 1.00 54.31 344 ASN A C 1
ATOM 2851 O O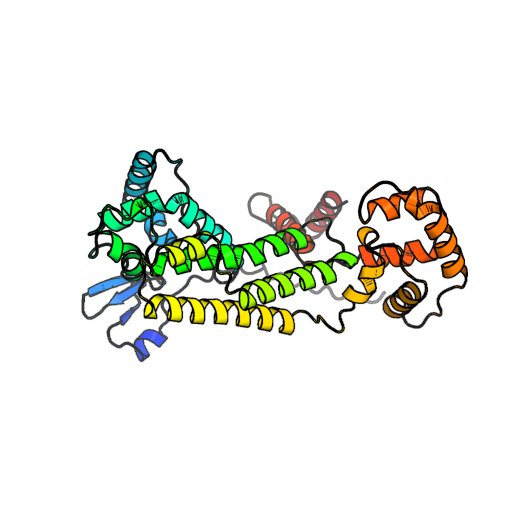 . ASN A 1 344 ? 3.404 -34.402 9.289 1.00 54.31 344 ASN A O 1
ATOM 2855 N N . GLU A 1 345 ? 3.351 -32.571 7.995 1.00 56.44 345 GLU A N 1
ATOM 2856 C CA . GLU A 1 345 ? 2.362 -33.072 7.029 1.00 56.44 345 GLU A CA 1
ATOM 2857 C C . GLU A 1 345 ? 2.996 -34.018 5.989 1.00 56.44 345 GLU A C 1
ATOM 2859 O O . GLU A 1 345 ? 2.302 -34.860 5.420 1.00 56.44 345 GLU A O 1
ATOM 2864 N N . ARG A 1 346 ? 4.325 -33.957 5.803 1.00 57.31 346 ARG A N 1
ATOM 2865 C CA . ARG A 1 346 ? 5.118 -34.918 5.021 1.00 57.31 346 ARG A CA 1
ATOM 2866 C C . ARG A 1 346 ? 6.296 -35.452 5.841 1.00 57.31 346 ARG A C 1
ATOM 2868 O O . ARG A 1 346 ? 6.816 -34.784 6.734 1.00 57.31 346 ARG A O 1
ATOM 2875 N N . ASN A 1 347 ? 6.740 -36.675 5.536 1.00 63.38 347 ASN A N 1
ATOM 2876 C CA . ASN A 1 347 ? 7.981 -37.221 6.092 1.00 63.38 347 ASN A CA 1
ATOM 2877 C C . ASN A 1 347 ? 9.118 -36.263 5.729 1.00 63.38 347 ASN A C 1
ATOM 2879 O O . ASN A 1 347 ? 9.355 -36.060 4.545 1.00 63.38 347 ASN A O 1
ATOM 2883 N N . ARG A 1 348 ? 9.770 -35.659 6.732 1.00 68.12 348 ARG A N 1
ATOM 2884 C CA . ARG A 1 348 ? 10.841 -34.658 6.583 1.00 68.12 348 ARG A CA 1
ATOM 2885 C C . ARG A 1 348 ? 11.817 -35.042 5.469 1.00 68.12 348 ARG A C 1
ATOM 2887 O O . ARG A 1 348 ? 12.712 -35.857 5.686 1.00 68.12 348 ARG A O 1
ATOM 2894 N N . LEU A 1 349 ? 11.620 -34.467 4.287 1.00 74.38 349 LEU A N 1
ATOM 2895 C CA . LEU A 1 349 ? 12.420 -34.790 3.115 1.00 74.38 349 LEU A CA 1
ATOM 2896 C C . LEU A 1 349 ? 13.846 -34.257 3.285 1.00 74.38 349 LEU A C 1
ATOM 2898 O O . LEU A 1 349 ? 14.067 -33.204 3.894 1.00 74.38 349 LEU A O 1
ATOM 2902 N N . GLY A 1 350 ? 14.817 -34.997 2.744 1.00 82.44 350 GLY A N 1
ATOM 2903 C CA . GLY A 1 350 ? 16.213 -34.569 2.713 1.00 82.44 350 GLY A CA 1
ATOM 2904 C C . GLY A 1 350 ? 16.373 -33.250 1.953 1.00 82.44 350 GLY A C 1
ATOM 2905 O O . GLY A 1 350 ? 15.581 -32.939 1.064 1.00 82.44 350 GLY A O 1
ATOM 2906 N N . LEU A 1 351 ? 17.404 -32.472 2.298 1.00 83.38 351 LEU A N 1
ATOM 2907 C CA . LEU A 1 351 ? 17.655 -31.149 1.713 1.00 83.38 351 LEU A CA 1
ATOM 2908 C C . LEU A 1 351 ? 17.670 -31.175 0.176 1.00 83.38 351 LEU A C 1
ATOM 2910 O O . LEU A 1 351 ? 17.035 -30.333 -0.449 1.00 83.38 351 LEU A O 1
ATOM 2914 N N . GLU A 1 352 ? 18.347 -32.156 -0.423 1.00 87.81 352 GLU A N 1
ATOM 2915 C CA . GLU A 1 352 ? 18.454 -32.275 -1.883 1.00 87.81 352 GLU A CA 1
ATOM 2916 C C . GLU A 1 352 ? 17.115 -32.609 -2.548 1.00 87.81 352 GLU A C 1
ATOM 2918 O O . GLU A 1 352 ? 16.793 -32.075 -3.610 1.00 87.81 352 GLU A O 1
ATOM 2923 N N . THR A 1 353 ? 16.282 -33.421 -1.894 1.00 84.50 353 THR A N 1
ATOM 2924 C CA . THR A 1 353 ? 14.922 -33.705 -2.364 1.00 84.50 353 THR A CA 1
ATOM 2925 C C . THR A 1 353 ? 14.052 -32.456 -2.296 1.00 84.50 353 THR A C 1
ATOM 2927 O O . THR A 1 353 ? 13.328 -32.177 -3.243 1.00 84.50 353 THR A O 1
ATOM 2930 N N . VAL A 1 354 ? 14.165 -31.664 -1.225 1.00 83.00 354 VAL A N 1
ATOM 2931 C CA . VAL A 1 354 ? 13.425 -30.400 -1.098 1.00 83.00 354 VAL A CA 1
ATOM 2932 C C . VAL A 1 354 ? 13.872 -29.382 -2.135 1.00 83.00 354 VAL A C 1
ATOM 2934 O O . VAL A 1 354 ? 13.020 -28.779 -2.773 1.00 83.00 354 VAL A O 1
ATOM 2937 N N . LYS A 1 355 ? 15.180 -29.221 -2.370 1.00 83.94 355 LYS A N 1
ATOM 2938 C CA . LYS A 1 355 ? 15.684 -28.368 -3.459 1.00 83.94 355 LYS A CA 1
ATOM 2939 C C . LYS A 1 355 ? 15.117 -28.803 -4.810 1.00 83.94 355 LYS A C 1
ATOM 2941 O O . LYS A 1 355 ? 14.596 -27.971 -5.542 1.00 83.94 355 LYS A O 1
ATOM 2946 N N . SER A 1 356 ? 15.176 -30.103 -5.105 1.00 85.38 356 SER A N 1
ATOM 2947 C CA . SER A 1 356 ? 14.673 -30.661 -6.365 1.00 85.38 356 SER A CA 1
ATOM 2948 C C . SER A 1 356 ? 13.169 -30.430 -6.529 1.00 85.38 356 SER A C 1
ATOM 2950 O O . SER A 1 356 ? 12.722 -30.009 -7.591 1.00 85.38 356 SER A O 1
ATOM 2952 N N . GLU A 1 357 ? 12.388 -30.648 -5.469 1.00 83.69 357 GLU A N 1
ATOM 2953 C CA . GLU A 1 357 ? 10.940 -30.443 -5.482 1.00 83.69 357 GLU A CA 1
ATOM 2954 C C . GLU A 1 357 ? 10.562 -28.965 -5.640 1.00 83.69 357 GLU A C 1
ATOM 2956 O O . GLU A 1 357 ? 9.654 -28.649 -6.404 1.00 83.69 357 GLU A O 1
ATOM 2961 N N . LEU A 1 358 ? 11.284 -28.048 -4.986 1.00 84.31 358 LEU A N 1
ATOM 2962 C CA . LEU A 1 358 ? 11.086 -26.611 -5.189 1.00 84.31 358 LEU A CA 1
ATOM 2963 C C . LEU A 1 358 ? 11.391 -26.191 -6.623 1.00 84.31 358 LEU A C 1
ATOM 2965 O O . LEU A 1 358 ? 10.632 -25.403 -7.174 1.00 84.31 358 LEU A O 1
ATOM 2969 N N . CYS A 1 359 ? 12.464 -26.710 -7.230 1.00 83.31 359 CYS A N 1
ATOM 2970 C CA . CYS A 1 359 ? 12.760 -26.430 -8.632 1.00 83.31 359 CYS A CA 1
ATOM 2971 C C . CYS A 1 359 ? 11.595 -26.877 -9.519 1.00 83.31 359 CYS A C 1
ATOM 2973 O O . CYS A 1 359 ? 11.077 -26.065 -10.271 1.00 83.31 359 CYS A O 1
ATOM 2975 N N . VAL A 1 360 ? 11.104 -28.112 -9.367 1.00 82.88 360 VAL A N 1
ATOM 2976 C CA . VAL A 1 360 ? 9.953 -28.610 -10.146 1.00 82.88 360 VAL A CA 1
ATOM 2977 C C . VAL A 1 360 ? 8.682 -27.790 -9.900 1.00 82.88 360 VAL A C 1
ATOM 2979 O O . VAL A 1 360 ? 7.901 -27.598 -10.820 1.00 82.88 360 VAL A O 1
ATOM 2982 N N . PHE A 1 361 ? 8.458 -27.302 -8.679 1.00 79.19 361 PHE A N 1
ATOM 2983 C CA . PHE A 1 361 ? 7.270 -26.512 -8.346 1.00 79.19 361 PHE A CA 1
ATOM 2984 C C . PHE A 1 361 ? 7.308 -25.079 -8.906 1.00 79.19 361 PHE A C 1
ATOM 2986 O O . PHE A 1 361 ? 6.259 -24.464 -9.084 1.00 79.19 361 PHE A O 1
ATOM 2993 N N . LEU A 1 362 ? 8.504 -24.522 -9.114 1.00 71.56 362 LEU A N 1
ATOM 2994 C CA . LEU A 1 362 ? 8.720 -23.124 -9.508 1.00 71.56 362 LEU A CA 1
ATOM 2995 C C . LEU A 1 362 ? 9.115 -22.952 -10.984 1.00 71.56 362 LEU A C 1
ATOM 2997 O O . LEU A 1 362 ? 9.265 -21.809 -11.417 1.00 71.56 362 LEU A O 1
ATOM 3001 N N . THR A 1 363 ? 9.312 -24.053 -11.717 1.00 56.50 363 THR A N 1
ATOM 3002 C CA . THR A 1 363 ? 9.521 -24.067 -13.176 1.00 56.50 363 THR A CA 1
ATOM 3003 C C . THR A 1 363 ? 8.185 -24.268 -13.869 1.00 56.50 363 THR A C 1
ATOM 3005 O O . THR A 1 363 ? 7.966 -23.613 -14.910 1.00 56.50 363 THR A O 1
#

Organism: Parnassius apollo (NCBI:txid110799)

InterPro domains:
  IPR008906 HAT, C-terminal dimerisation domain [PF05699] (308-360)